Protein AF-A0A9W6WKH7-F1 (afdb_monomer)

Secondary structure (DSSP, 8-state):
-----------SSHHHHHHHHHHHHHHHTT--SHHHHHHIIIIIS--EE-TTEEEEEETTTEEEEEE---TT----S-EEEEEE-GGGSB-HHHHHHHHHHHHHHHHHHTT--TTTS-HHHHHHHHHS-HHHHHHHHHHHHHHHS---HHHHHHHHHHHHHHHHHHHHHHT--------TT------TTGG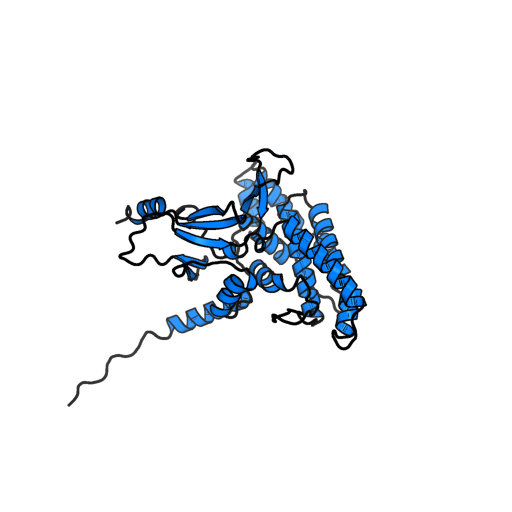GHHHHHHHHHS----GGGS-HHHHHHHHHHSTT-HHHHHHHHHHHHHHTT-HHHHHHHHHHSEETTEE-----HHHHHHHHHHHHHHEEEEEEE---SSSS----EEEEEEE-GGGGGB---TTS--EEEEE-TTT--EEEEE-HHHHHHHHHTT-

Structure (mmCIF, N/CA/C/O backbone):
data_AF-A0A9W6WKH7-F1
#
_entry.id   AF-A0A9W6WKH7-F1
#
loop_
_atom_site.group_PDB
_atom_site.id
_atom_site.type_symbol
_atom_site.label_atom_id
_atom_site.label_alt_id
_atom_site.label_comp_id
_atom_site.label_asym_id
_atom_site.label_entity_id
_atom_site.label_seq_id
_atom_site.pdbx_PDB_ins_code
_atom_site.Cartn_x
_atom_site.Cartn_y
_atom_site.Cartn_z
_atom_site.occupancy
_atom_site.B_iso_or_equiv
_atom_site.auth_seq_id
_atom_site.auth_comp_id
_atom_site.auth_asym_id
_atom_site.auth_atom_id
_atom_site.pdbx_PDB_model_num
ATOM 1 N N . MET A 1 1 ? 30.892 -60.122 -13.736 1.00 35.03 1 MET A N 1
ATOM 2 C CA . MET A 1 1 ? 31.796 -59.357 -12.853 1.00 35.03 1 MET A CA 1
ATOM 3 C C . MET A 1 1 ? 32.090 -58.046 -13.574 1.00 35.03 1 MET A C 1
ATOM 5 O O . MET A 1 1 ? 33.007 -58.010 -14.375 1.00 35.03 1 MET A O 1
ATOM 9 N N . SER A 1 2 ? 31.132 -57.123 -13.689 1.00 31.38 2 SER A N 1
ATOM 10 C CA . SER A 1 2 ? 30.714 -56.106 -12.701 1.00 31.38 2 SER A CA 1
ATOM 11 C C . SER A 1 2 ? 31.889 -55.290 -12.152 1.00 31.38 2 SER A C 1
ATOM 13 O O . SER A 1 2 ? 32.589 -55.738 -11.249 1.00 31.38 2 SER A O 1
ATOM 15 N N . ALA A 1 3 ? 32.059 -54.090 -12.697 1.00 31.03 3 ALA A N 1
ATOM 16 C CA . ALA A 1 3 ? 32.651 -52.962 -11.995 1.00 31.03 3 ALA A CA 1
ATOM 17 C C . ALA A 1 3 ? 31.562 -51.886 -11.978 1.00 31.03 3 ALA A C 1
ATOM 19 O O . ALA A 1 3 ? 31.347 -51.184 -12.962 1.00 31.03 3 ALA A O 1
ATOM 20 N N . ASP A 1 4 ? 30.803 -51.912 -10.892 1.00 33.53 4 ASP A N 1
ATOM 21 C CA . ASP A 1 4 ? 29.781 -50.950 -10.511 1.00 33.53 4 ASP A CA 1
ATOM 22 C C . ASP A 1 4 ? 30.321 -50.176 -9.297 1.00 33.53 4 ASP A C 1
ATOM 24 O O . ASP A 1 4 ? 31.214 -50.668 -8.602 1.00 33.53 4 ASP A O 1
ATOM 28 N N . GLU A 1 5 ? 29.732 -49.010 -9.052 1.00 34.12 5 GLU A N 1
ATOM 29 C CA . GLU A 1 5 ? 29.857 -48.168 -7.852 1.00 34.12 5 GLU A CA 1
ATOM 30 C C . GLU A 1 5 ? 31.054 -47.200 -7.756 1.00 34.12 5 GLU A C 1
ATOM 32 O O . GLU A 1 5 ? 32.150 -47.509 -7.293 1.00 34.12 5 GLU A O 1
ATOM 37 N N . GLY A 1 6 ? 30.775 -45.941 -8.115 1.00 27.19 6 GLY A N 1
ATOM 38 C CA . GLY A 1 6 ? 31.632 -44.793 -7.807 1.00 27.19 6 GLY A CA 1
ATOM 39 C C . GLY A 1 6 ? 31.066 -43.414 -8.167 1.00 27.19 6 GLY A C 1
ATOM 40 O O . GLY A 1 6 ? 31.822 -42.450 -8.192 1.00 27.19 6 GLY A O 1
ATOM 41 N N . LEU A 1 7 ? 29.764 -43.282 -8.455 1.00 28.48 7 LEU A N 1
ATOM 42 C CA . LEU A 1 7 ? 29.090 -41.986 -8.626 1.00 28.48 7 LEU A CA 1
ATOM 43 C C . LEU A 1 7 ? 28.357 -41.626 -7.330 1.00 28.48 7 LEU A C 1
ATOM 45 O O . LEU A 1 7 ? 27.151 -41.831 -7.182 1.00 28.48 7 LEU A O 1
ATOM 49 N N . VAL A 1 8 ? 29.105 -41.103 -6.358 1.00 31.48 8 VAL A N 1
ATOM 50 C CA . VAL A 1 8 ? 28.515 -40.488 -5.165 1.00 31.48 8 VAL A CA 1
ATOM 51 C C . VAL A 1 8 ? 28.025 -39.091 -5.539 1.00 31.48 8 VAL A C 1
ATOM 53 O O . VAL A 1 8 ? 28.806 -38.179 -5.790 1.00 31.48 8 VAL A O 1
ATOM 56 N N . LYS A 1 9 ? 26.696 -38.967 -5.573 1.00 34.12 9 LYS A N 1
ATOM 57 C CA . LYS A 1 9 ? 25.904 -37.732 -5.596 1.00 34.12 9 LYS A CA 1
ATOM 58 C C . LYS A 1 9 ? 26.485 -36.658 -4.666 1.00 34.12 9 LYS A C 1
ATOM 60 O O . LYS A 1 9 ? 26.402 -36.793 -3.447 1.00 34.12 9 LYS A O 1
ATOM 65 N N . ILE A 1 10 ? 26.951 -35.549 -5.236 1.00 30.25 10 ILE A N 1
ATOM 66 C CA . ILE A 1 10 ? 27.161 -34.278 -4.528 1.00 30.25 10 ILE A CA 1
ATOM 67 C C . ILE A 1 10 ? 26.395 -33.196 -5.300 1.00 30.25 10 ILE A C 1
ATOM 69 O O . ILE A 1 10 ? 26.991 -32.352 -5.946 1.00 30.25 10 ILE A O 1
ATOM 73 N N . GLU A 1 11 ? 25.060 -33.249 -5.295 1.00 36.47 11 GLU A N 1
ATOM 74 C CA . GLU A 1 11 ? 24.228 -32.219 -5.954 1.00 36.47 11 GLU A CA 1
ATOM 75 C C . GLU A 1 11 ? 22.907 -31.902 -5.221 1.00 36.47 11 GLU A C 1
ATOM 77 O O . GLU A 1 11 ? 22.023 -31.249 -5.762 1.00 36.47 11 GLU A O 1
ATOM 82 N N . THR A 1 12 ? 22.735 -32.320 -3.961 1.00 35.78 12 THR A N 1
ATOM 83 C CA . THR A 1 12 ? 21.423 -32.223 -3.278 1.00 35.78 12 THR A CA 1
ATOM 84 C C . THR A 1 12 ? 21.385 -31.361 -2.012 1.00 35.78 12 THR A C 1
ATOM 86 O O . THR A 1 12 ? 20.307 -31.172 -1.454 1.00 35.78 12 THR A O 1
ATOM 89 N N . SER A 1 13 ? 22.510 -30.820 -1.530 1.00 33.81 13 SER A N 1
ATOM 90 C CA . SER A 1 13 ? 22.542 -30.015 -0.291 1.00 33.81 13 SER A CA 1
ATOM 91 C C . SER A 1 13 ? 22.484 -28.497 -0.519 1.00 33.81 13 SER A C 1
ATOM 93 O O . SER A 1 13 ? 21.935 -27.792 0.325 1.00 33.81 13 SER A O 1
ATOM 95 N N . GLY A 1 14 ? 22.996 -27.998 -1.652 1.00 35.81 14 GLY A N 1
ATOM 96 C CA . GLY A 1 14 ? 22.980 -26.569 -2.007 1.00 35.81 14 GLY A CA 1
ATOM 97 C C . GLY A 1 14 ? 21.593 -26.064 -2.414 1.00 35.81 14 GLY A C 1
ATOM 98 O O . GLY A 1 14 ? 21.103 -25.093 -1.843 1.00 35.81 14 GLY A O 1
ATOM 99 N N . ASN A 1 15 ? 20.910 -26.788 -3.310 1.00 48.84 15 ASN A N 1
ATOM 100 C CA . ASN A 1 15 ? 19.552 -26.438 -3.748 1.00 48.84 15 ASN A CA 1
ATOM 101 C C . ASN A 1 15 ? 18.544 -26.455 -2.598 1.00 48.84 15 ASN A C 1
ATOM 103 O O . ASN A 1 15 ? 17.696 -25.579 -2.515 1.00 48.84 15 ASN A O 1
ATOM 107 N N . ARG A 1 16 ? 18.672 -27.394 -1.654 1.00 46.22 16 ARG A N 1
ATOM 108 C CA . ARG A 1 16 ? 17.713 -27.519 -0.551 1.00 46.22 16 ARG A CA 1
ATOM 109 C C . ARG A 1 16 ? 17.782 -26.344 0.428 1.00 46.22 16 ARG A C 1
ATOM 111 O O . ARG A 1 16 ? 16.743 -25.881 0.877 1.00 46.22 16 ARG A O 1
ATOM 118 N N . LYS A 1 17 ? 18.986 -25.832 0.713 1.00 51.44 17 LYS A N 1
ATOM 119 C CA . LYS A 1 17 ? 19.175 -24.635 1.551 1.00 51.44 17 LYS A CA 1
ATOM 120 C C . LYS A 1 17 ? 18.709 -23.361 0.851 1.00 51.44 17 LYS A C 1
ATOM 122 O O . LYS A 1 17 ? 18.114 -22.509 1.500 1.00 51.44 17 LYS A O 1
ATOM 127 N N . LEU A 1 18 ? 18.950 -23.245 -0.456 1.00 49.50 18 LEU A N 1
ATOM 128 C CA . LEU A 1 18 ? 18.472 -22.116 -1.251 1.00 49.50 18 LEU A CA 1
ATOM 129 C C . LEU A 1 18 ? 16.939 -22.117 -1.352 1.00 49.50 18 LEU A C 1
ATOM 131 O O . LEU A 1 18 ? 16.322 -21.078 -1.158 1.00 49.50 18 LEU A O 1
ATOM 135 N N . GLU A 1 19 ? 16.317 -23.276 -1.573 1.00 55.47 19 GLU A N 1
ATOM 136 C CA . GLU A 1 19 ? 14.857 -23.432 -1.588 1.00 55.47 19 GLU A CA 1
ATOM 137 C C . GLU A 1 19 ? 14.217 -23.139 -0.223 1.00 55.47 19 GLU A C 1
ATOM 139 O O . GLU A 1 19 ? 13.148 -22.536 -0.160 1.00 55.47 19 GLU A O 1
ATOM 144 N N . GLU A 1 20 ? 14.845 -23.559 0.877 1.00 53.75 20 GLU A N 1
ATOM 145 C CA . GLU A 1 20 ? 14.367 -23.305 2.242 1.00 53.75 20 GLU A CA 1
ATOM 146 C C . GLU A 1 20 ? 14.504 -21.819 2.617 1.00 53.75 20 GLU A C 1
ATOM 148 O O . GLU A 1 20 ? 13.564 -21.216 3.131 1.00 53.75 20 GLU A O 1
ATOM 153 N N . TYR A 1 21 ? 15.615 -21.185 2.233 1.00 51.91 21 TYR A N 1
ATOM 154 C CA . TYR A 1 21 ? 15.831 -19.744 2.384 1.00 51.91 21 TYR A CA 1
ATOM 155 C C . TYR A 1 21 ? 14.872 -18.901 1.523 1.00 51.91 21 TYR A C 1
ATOM 157 O O . TYR A 1 21 ? 14.307 -17.911 1.991 1.00 51.91 21 TYR A O 1
ATOM 165 N N . GLN A 1 22 ? 14.637 -19.313 0.273 1.00 53.91 22 GLN A N 1
ATOM 166 C CA . GLN A 1 22 ? 13.651 -18.690 -0.612 1.00 53.91 22 GLN A CA 1
ATOM 167 C C . GLN A 1 22 ? 12.247 -18.789 -0.014 1.00 53.91 22 GLN A C 1
ATOM 169 O O . GLN A 1 22 ? 11.551 -17.777 0.051 1.00 53.91 22 GLN A O 1
ATOM 174 N N . ARG A 1 23 ? 11.845 -19.967 0.487 1.00 58.75 23 ARG A N 1
ATOM 175 C CA . ARG A 1 23 ? 10.557 -20.143 1.182 1.00 58.75 23 ARG A CA 1
ATOM 176 C C . ARG A 1 23 ? 10.411 -19.194 2.365 1.00 58.75 23 ARG A C 1
ATOM 178 O O . ARG A 1 23 ? 9.346 -18.603 2.513 1.00 58.75 23 ARG A O 1
ATOM 185 N N . ASP A 1 24 ? 11.455 -19.011 3.167 1.00 58.97 24 ASP A N 1
ATOM 186 C CA . ASP A 1 24 ? 11.410 -18.111 4.320 1.00 58.97 24 ASP A CA 1
ATOM 187 C C . ASP A 1 24 ? 11.242 -16.636 3.923 1.00 58.97 24 ASP A C 1
ATOM 189 O O . ASP A 1 24 ? 10.500 -15.914 4.590 1.00 58.97 24 ASP A O 1
ATOM 193 N N . L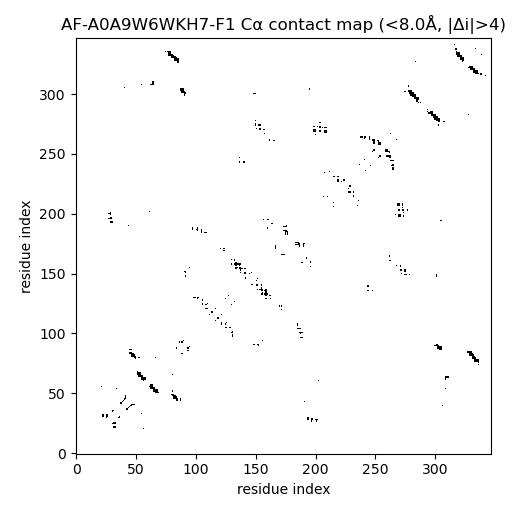YS A 1 25 ? 11.849 -16.174 2.820 1.00 60.34 25 LYS A N 1
ATOM 194 C CA . LYS A 1 25 ? 11.626 -14.805 2.312 1.00 60.34 25 LYS A CA 1
ATOM 195 C C . LYS A 1 25 ? 10.281 -14.627 1.605 1.00 60.34 25 LYS A C 1
ATOM 197 O O . LYS A 1 25 ? 9.624 -13.616 1.837 1.00 60.34 25 LYS A O 1
ATOM 202 N N . PHE A 1 26 ? 9.832 -15.601 0.812 1.00 61.66 26 PHE A N 1
ATOM 203 C CA . PHE A 1 26 ? 8.479 -15.598 0.239 1.00 61.66 26 PHE A CA 1
ATOM 204 C C . PHE A 1 26 ? 7.425 -15.513 1.354 1.00 61.66 26 PHE A C 1
ATOM 206 O O . PHE A 1 26 ? 6.540 -14.656 1.314 1.00 61.66 26 PHE A O 1
ATOM 213 N N . LYS A 1 27 ? 7.602 -16.302 2.421 1.00 61.72 27 LYS A N 1
ATOM 214 C CA . LYS A 1 27 ? 6.737 -16.289 3.604 1.00 61.72 27 LYS A CA 1
ATOM 215 C C . LYS A 1 27 ? 6.705 -14.928 4.308 1.00 61.72 27 LYS A C 1
ATOM 217 O O . LYS A 1 27 ? 5.643 -14.538 4.783 1.00 61.72 27 LYS A O 1
ATOM 222 N N . ARG A 1 28 ? 7.822 -14.187 4.349 1.00 62.69 28 ARG A N 1
ATOM 223 C CA . ARG A 1 28 ? 7.860 -12.811 4.893 1.00 62.69 28 ARG A CA 1
ATOM 224 C C . ARG A 1 28 ? 7.014 -11.835 4.080 1.00 62.69 28 ARG A C 1
ATOM 226 O O . ARG A 1 28 ? 6.390 -10.962 4.660 1.00 62.69 28 ARG A O 1
ATOM 233 N N . LEU A 1 29 ? 6.929 -12.016 2.764 1.00 65.50 29 LEU A N 1
ATOM 234 C CA . LEU A 1 29 ? 6.068 -11.210 1.893 1.00 65.50 29 LEU A CA 1
ATOM 235 C C . LEU A 1 29 ? 4.600 -11.667 1.918 1.00 65.50 29 LEU A C 1
ATOM 237 O O . LEU A 1 29 ? 3.807 -11.188 1.119 1.00 65.50 29 LEU A O 1
ATOM 241 N N . GLY A 1 30 ? 4.221 -12.624 2.773 1.00 64.94 30 GLY A N 1
ATOM 242 C CA . GLY A 1 30 ? 2.879 -13.221 2.780 1.00 64.94 30 GLY A CA 1
ATOM 243 C C . GLY A 1 30 ? 2.604 -14.160 1.597 1.00 64.94 30 GLY A C 1
ATOM 244 O O . GLY A 1 30 ? 1.516 -14.713 1.485 1.00 64.94 30 GLY A O 1
ATOM 245 N N . ILE A 1 31 ? 3.592 -14.397 0.731 1.00 72.25 31 ILE A N 1
ATOM 246 C CA . ILE A 1 31 ? 3.470 -15.253 -0.449 1.00 72.25 31 ILE A CA 1
ATOM 247 C C . ILE A 1 31 ? 3.939 -16.655 -0.066 1.00 72.25 31 ILE A C 1
ATOM 249 O O . ILE A 1 31 ? 5.105 -16.873 0.235 1.00 72.25 31 ILE A O 1
ATOM 253 N N . SER A 1 32 ? 3.053 -17.648 -0.075 1.00 67.62 32 SER A N 1
ATOM 254 C CA . SER A 1 32 ? 3.450 -18.993 0.372 1.00 67.62 32 SER A CA 1
ATOM 255 C C . SER A 1 32 ? 4.338 -19.741 -0.636 1.00 67.62 32 SER A C 1
ATOM 257 O O . SER A 1 32 ? 5.162 -20.571 -0.248 1.00 67.62 32 SER A O 1
ATOM 259 N N . ASN A 1 33 ? 4.166 -19.458 -1.931 1.00 69.69 33 ASN A N 1
ATOM 260 C CA . ASN A 1 33 ? 4.877 -20.072 -3.051 1.00 69.69 33 ASN A CA 1
ATOM 261 C C . ASN A 1 33 ? 4.612 -19.295 -4.356 1.00 69.69 33 ASN A C 1
ATOM 263 O O . ASN A 1 33 ? 3.801 -18.367 -4.399 1.00 69.69 33 ASN A O 1
ATOM 267 N N . ILE A 1 34 ? 5.272 -19.724 -5.433 1.00 72.31 34 ILE A N 1
ATOM 268 C CA . ILE A 1 34 ? 5.125 -19.149 -6.774 1.00 72.31 34 ILE A CA 1
ATOM 269 C C . ILE A 1 34 ? 3.685 -19.209 -7.307 1.00 72.31 34 ILE A C 1
ATOM 271 O O . ILE A 1 34 ? 3.236 -18.270 -7.958 1.00 72.31 34 ILE A O 1
ATOM 275 N N . ASP A 1 35 ? 2.934 -20.267 -6.9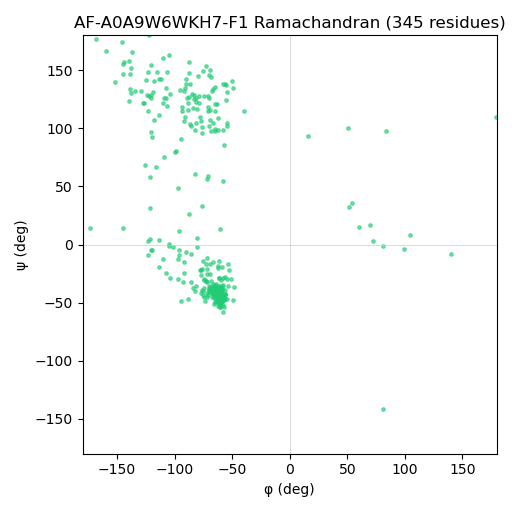94 1.00 77.81 35 ASP A N 1
ATOM 276 C CA . ASP A 1 35 ? 1.545 -20.417 -7.441 1.00 77.81 35 ASP A CA 1
ATOM 277 C C . ASP A 1 35 ? 0.629 -19.389 -6.773 1.00 77.81 35 ASP A C 1
ATOM 279 O O . ASP A 1 35 ? -0.240 -18.814 -7.423 1.00 77.81 35 ASP A O 1
ATOM 283 N N . SER A 1 36 ? 0.866 -19.096 -5.493 1.00 75.88 36 SER A N 1
ATOM 284 C CA . SER A 1 36 ? 0.144 -18.062 -4.743 1.00 75.88 36 SER A CA 1
ATOM 285 C C . SER A 1 36 ? 0.450 -16.671 -5.286 1.00 75.88 36 SER A C 1
ATOM 287 O O . SER A 1 36 ? -0.451 -15.846 -5.393 1.00 75.88 36 SER A O 1
ATOM 289 N N . PHE A 1 37 ? 1.701 -16.423 -5.681 1.00 77.75 37 PHE A N 1
ATOM 290 C CA . PHE A 1 37 ? 2.067 -15.177 -6.344 1.00 77.75 37 PHE A CA 1
ATOM 291 C C . PHE A 1 37 ? 1.390 -15.045 -7.707 1.00 77.75 37 PHE A C 1
ATOM 293 O O . PHE A 1 37 ? 0.754 -14.035 -7.982 1.00 77.75 37 PHE A O 1
ATOM 300 N N . ASN A 1 38 ? 1.470 -16.082 -8.545 1.00 79.12 38 ASN A N 1
ATOM 301 C CA . ASN A 1 38 ? 0.810 -16.096 -9.849 1.00 79.12 38 ASN A CA 1
ATOM 302 C C . ASN A 1 38 ? -0.701 -15.906 -9.717 1.00 79.12 38 ASN A C 1
ATOM 304 O O . ASN A 1 38 ? -1.299 -15.213 -10.536 1.00 79.12 38 ASN A O 1
ATOM 308 N N . LYS A 1 39 ? -1.310 -16.496 -8.683 1.00 83.88 39 LYS A N 1
ATOM 309 C CA . LYS A 1 39 ? -2.713 -16.276 -8.349 1.00 83.88 39 LYS A CA 1
ATOM 310 C C . LYS A 1 39 ? -2.974 -14.804 -8.038 1.00 83.88 39 LYS A C 1
ATOM 312 O O . LYS A 1 39 ? -3.834 -14.214 -8.679 1.00 83.88 39 LYS A O 1
ATOM 317 N N . TRP A 1 40 ? -2.216 -14.212 -7.121 1.00 84.19 40 TRP A N 1
ATOM 318 C CA . TRP A 1 40 ? -2.377 -12.806 -6.758 1.00 84.19 40 TRP A CA 1
ATOM 319 C C . TRP A 1 40 ? -2.221 -11.875 -7.972 1.00 84.19 40 TRP A C 1
ATOM 321 O O . TRP A 1 40 ? -3.092 -11.058 -8.251 1.00 84.19 40 TRP A O 1
ATOM 331 N N . VAL A 1 41 ? -1.173 -12.065 -8.774 1.00 82.88 41 VAL A N 1
ATOM 332 C CA . VAL A 1 41 ? -0.912 -11.242 -9.964 1.00 82.88 41 VAL A CA 1
ATOM 333 C C . VAL A 1 41 ? -1.987 -11.418 -11.038 1.00 82.88 41 VAL A C 1
ATOM 335 O O . VAL A 1 41 ? -2.540 -10.435 -11.525 1.00 82.88 41 VAL A O 1
ATOM 338 N N . LYS A 1 42 ? -2.301 -12.659 -11.427 1.00 84.75 42 LYS A N 1
ATOM 339 C CA . LYS A 1 42 ? -3.184 -12.917 -12.576 1.00 84.75 42 LYS A CA 1
ATOM 340 C C . LYS A 1 42 ? -4.667 -12.869 -12.221 1.00 84.75 42 LYS A C 1
ATOM 342 O O . LYS A 1 42 ? -5.464 -12.442 -13.046 1.00 84.75 42 LYS A O 1
ATOM 347 N N . GLN A 1 43 ? -5.050 -13.352 -11.04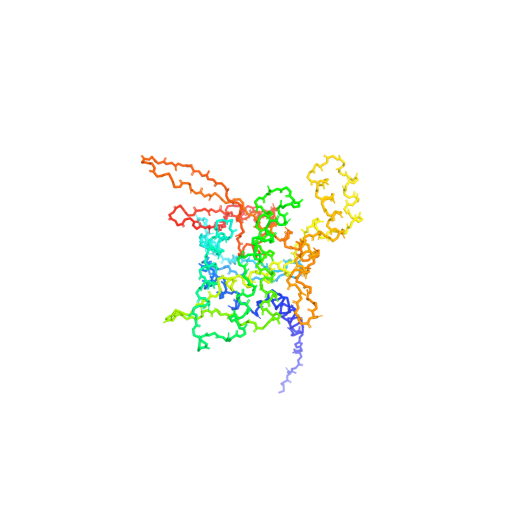0 1.00 84.25 43 GLN A N 1
ATOM 348 C CA . GLN A 1 43 ? -6.456 -13.451 -10.635 1.00 84.25 43 GLN A CA 1
ATOM 349 C C . GLN A 1 43 ? -6.893 -12.235 -9.828 1.00 84.25 43 GLN A C 1
ATOM 351 O O . GLN A 1 43 ? -7.926 -11.656 -10.147 1.00 84.25 43 GLN A O 1
ATOM 356 N N . ASP A 1 44 ? -6.115 -11.832 -8.820 1.00 83.19 44 ASP A N 1
ATOM 357 C CA . ASP A 1 44 ? -6.554 -10.772 -7.905 1.00 83.19 44 ASP A CA 1
ATOM 358 C C . ASP A 1 44 ? -6.304 -9.375 -8.501 1.00 83.19 44 ASP A C 1
ATOM 360 O O . ASP A 1 44 ? -7.157 -8.499 -8.381 1.00 83.19 44 ASP A O 1
ATOM 364 N N . LEU A 1 45 ? -5.166 -9.170 -9.181 1.00 84.25 45 LEU A N 1
ATOM 365 C CA . LEU A 1 45 ? -4.849 -7.909 -9.873 1.00 84.25 45 LEU A CA 1
ATOM 366 C C . LEU A 1 45 ? -5.284 -7.887 -11.349 1.00 84.25 45 LEU A C 1
ATOM 368 O O . LEU A 1 45 ? -5.311 -6.821 -11.957 1.00 84.25 45 LEU A O 1
ATOM 372 N N . GLY A 1 46 ? -5.606 -9.041 -11.943 1.00 87.94 46 GLY A N 1
ATOM 373 C CA . GLY A 1 46 ? -5.989 -9.139 -13.358 1.00 87.94 46 GLY A CA 1
ATOM 374 C C . GLY A 1 46 ? -4.845 -8.885 -14.349 1.00 87.94 46 GLY A C 1
ATOM 375 O O . GLY A 1 46 ? -5.097 -8.608 -15.520 1.00 87.94 46 GLY A O 1
ATOM 376 N N . ILE A 1 47 ? -3.588 -8.948 -13.899 1.00 89.69 47 ILE A N 1
ATOM 377 C CA . ILE A 1 47 ? -2.423 -8.628 -14.728 1.00 89.69 47 ILE A CA 1
ATOM 378 C C . ILE A 1 47 ? -2.164 -9.761 -15.717 1.00 89.69 47 ILE A C 1
ATOM 380 O O . ILE A 1 47 ? -2.009 -10.928 -15.340 1.00 89.69 47 ILE A O 1
ATOM 384 N N . THR A 1 48 ? -2.056 -9.401 -16.993 1.00 90.88 48 THR A N 1
ATOM 385 C CA . THR A 1 48 ? -1.633 -10.332 -18.039 1.00 90.88 48 THR A CA 1
ATOM 386 C C . THR A 1 48 ? -0.112 -10.364 -18.084 1.00 90.88 48 THR A C 1
ATOM 388 O O . THR A 1 48 ? 0.544 -9.326 -18.125 1.00 90.88 48 THR A O 1
ATOM 391 N N . VAL A 1 49 ? 0.453 -11.569 -18.049 1.00 87.06 49 VAL A N 1
ATOM 392 C CA . VAL A 1 49 ? 1.900 -11.804 -18.018 1.00 87.06 49 VAL A CA 1
ATOM 393 C C . VAL A 1 49 ? 2.263 -12.657 -19.220 1.00 87.06 49 VAL A C 1
ATOM 395 O O . VAL A 1 49 ? 1.664 -13.718 -19.407 1.00 87.06 49 VAL A O 1
ATOM 398 N N . ASN A 1 50 ? 3.245 -12.215 -20.002 1.00 87.44 50 ASN A N 1
ATOM 399 C CA . ASN A 1 50 ? 3.778 -12.979 -21.123 1.00 87.44 50 ASN A CA 1
ATOM 400 C C . ASN A 1 50 ? 4.277 -14.357 -20.656 1.00 87.44 50 ASN A C 1
ATOM 402 O O . ASN A 1 50 ? 4.961 -14.457 -19.637 1.00 87.44 50 ASN A O 1
ATOM 406 N N . ASP A 1 51 ? 3.993 -15.413 -21.420 1.00 84.56 51 ASP A N 1
ATOM 407 C CA . ASP A 1 51 ? 4.315 -16.802 -21.051 1.00 84.56 51 ASP A CA 1
ATOM 408 C C . ASP A 1 51 ? 5.812 -17.060 -20.809 1.00 84.56 51 ASP A C 1
ATOM 410 O O . ASP A 1 51 ? 6.188 -18.042 -20.164 1.00 84.56 51 ASP A O 1
ATOM 414 N N . ARG A 1 52 ? 6.683 -16.183 -21.321 1.00 82.06 52 ARG A N 1
ATOM 415 C CA . ARG A 1 52 ? 8.140 -16.270 -21.150 1.00 82.06 52 ARG A CA 1
ATOM 416 C C . ARG A 1 52 ? 8.684 -15.418 -20.009 1.00 82.06 52 ARG A C 1
ATOM 418 O O . ARG A 1 52 ? 9.876 -15.507 -19.714 1.00 82.06 52 ARG A O 1
ATOM 425 N N . VAL A 1 53 ? 7.850 -14.615 -19.354 1.00 82.56 53 VAL A N 1
ATOM 426 C CA . VAL A 1 53 ? 8.234 -13.924 -18.122 1.00 82.56 53 VAL A CA 1
ATOM 427 C C . VAL A 1 53 ? 8.145 -14.915 -16.968 1.00 82.56 53 VAL A C 1
ATOM 429 O O . VAL A 1 53 ? 7.097 -15.494 -16.683 1.00 82.56 53 VAL A O 1
ATOM 432 N N . ARG A 1 54 ? 9.268 -15.109 -16.282 1.00 77.56 54 ARG A N 1
ATOM 433 C CA . ARG A 1 54 ? 9.376 -15.952 -15.093 1.00 77.56 54 ARG A CA 1
ATOM 434 C C . ARG A 1 54 ? 9.780 -15.108 -13.904 1.00 77.56 54 ARG A C 1
ATOM 436 O O . ARG A 1 54 ? 10.673 -14.276 -14.001 1.00 77.56 54 ARG A O 1
ATOM 443 N N . ILE A 1 55 ? 9.194 -15.391 -12.754 1.00 72.69 55 ILE A N 1
ATOM 444 C CA . ILE A 1 55 ? 9.648 -14.804 -11.499 1.00 72.69 55 ILE A CA 1
ATOM 445 C C . ILE A 1 55 ? 10.846 -15.616 -11.014 1.00 72.69 55 ILE A C 1
ATOM 447 O O . ILE A 1 55 ? 10.777 -16.843 -10.902 1.00 72.69 55 ILE A O 1
ATOM 451 N N . LYS A 1 56 ? 11.955 -14.938 -10.745 1.00 72.50 56 LYS A N 1
ATOM 452 C CA . LYS A 1 56 ? 13.161 -15.514 -10.158 1.00 72.50 56 LYS A CA 1
ATOM 453 C C . LYS A 1 56 ? 13.476 -14.810 -8.851 1.00 72.50 56 LYS A C 1
ATOM 455 O O . LYS A 1 56 ? 13.123 -13.657 -8.646 1.00 72.50 56 LYS A O 1
ATOM 460 N N . TYR A 1 57 ? 14.169 -15.519 -7.976 1.00 67.81 57 TYR A N 1
ATOM 461 C CA . TYR A 1 57 ? 14.756 -14.942 -6.779 1.00 67.81 57 TYR A CA 1
ATOM 462 C C . TYR A 1 57 ? 16.274 -14.861 -6.955 1.00 67.81 57 TYR A C 1
ATOM 464 O O . TYR A 1 57 ? 16.892 -15.839 -7.385 1.00 67.81 57 TYR A O 1
ATOM 472 N N . SER A 1 58 ? 16.874 -13.730 -6.593 1.00 65.31 58 SER A N 1
ATOM 473 C CA . SER A 1 58 ? 18.318 -13.567 -6.447 1.00 65.31 58 SER A CA 1
ATOM 474 C C . SER A 1 58 ? 18.674 -13.318 -4.980 1.00 65.31 58 SER A C 1
ATOM 476 O O . SER A 1 58 ? 17.960 -12.640 -4.242 1.00 65.31 58 SER A O 1
ATOM 478 N N . GLU A 1 59 ? 19.796 -13.886 -4.534 1.00 57.91 59 GLU A N 1
ATOM 479 C CA . GLU A 1 59 ? 20.230 -13.800 -3.135 1.00 57.91 59 GLU A CA 1
ATOM 480 C C . GLU A 1 59 ? 20.458 -12.350 -2.677 1.00 57.91 59 GLU A C 1
ATOM 482 O O . GLU A 1 59 ? 20.067 -12.008 -1.562 1.00 57.91 59 GLU A O 1
ATOM 487 N N . GLY A 1 60 ? 20.990 -11.503 -3.567 1.00 57.22 60 GLY A N 1
ATOM 488 C CA . GLY A 1 60 ? 21.302 -10.098 -3.293 1.00 57.22 60 GLY A CA 1
ATOM 489 C C . GLY A 1 60 ? 20.199 -9.085 -3.615 1.00 57.22 60 GLY A C 1
ATOM 490 O O . GLY A 1 60 ? 20.185 -8.032 -2.997 1.00 57.22 60 GLY A O 1
ATOM 491 N N . SER A 1 61 ? 19.269 -9.377 -4.533 1.00 58.44 61 SER A N 1
ATOM 492 C CA . SER A 1 61 ? 18.305 -8.371 -5.036 1.00 58.44 61 SER A CA 1
ATOM 493 C C . SER A 1 61 ? 16.840 -8.773 -4.855 1.00 58.44 61 SER A C 1
ATOM 495 O O . SER A 1 61 ? 15.945 -8.043 -5.262 1.00 58.44 61 SER A O 1
ATOM 497 N N . GLY A 1 62 ? 16.567 -9.919 -4.225 1.00 66.69 62 GLY A N 1
ATOM 498 C CA . GLY A 1 62 ? 15.204 -10.333 -3.904 1.00 66.69 62 GLY A CA 1
ATOM 499 C C . GLY A 1 62 ? 14.471 -10.963 -5.087 1.00 66.69 62 GLY A C 1
ATOM 500 O O . GLY A 1 62 ? 15.034 -11.772 -5.819 1.00 66.69 62 GLY A O 1
ATOM 501 N N . ILE A 1 63 ? 13.178 -10.672 -5.220 1.00 70.38 63 ILE A N 1
ATOM 502 C CA . ILE A 1 63 ? 12.315 -11.254 -6.254 1.00 70.38 63 ILE A CA 1
ATOM 503 C C . ILE A 1 63 ? 12.322 -10.340 -7.481 1.00 70.38 63 ILE A C 1
ATOM 505 O O . ILE A 1 63 ? 12.103 -9.143 -7.354 1.00 70.38 63 ILE A O 1
ATOM 509 N N . GLY A 1 64 ? 12.524 -10.920 -8.662 1.00 73.75 64 GLY A N 1
ATOM 510 C CA . GLY A 1 64 ? 12.550 -10.213 -9.937 1.00 73.75 64 GLY A CA 1
ATOM 511 C C . GLY A 1 64 ? 11.806 -10.960 -11.045 1.00 73.75 64 GLY A C 1
ATOM 512 O O . GLY A 1 64 ? 11.740 -12.189 -11.052 1.00 73.75 64 GLY A O 1
ATOM 513 N N . LEU A 1 65 ? 11.277 -10.228 -12.016 1.00 78.06 65 LEU A N 1
ATOM 514 C CA . LEU A 1 65 ? 10.699 -10.722 -13.256 1.00 78.06 65 LEU A CA 1
ATOM 515 C C . LEU A 1 65 ? 11.804 -10.814 -14.307 1.00 78.06 65 LEU A C 1
ATOM 517 O O . LEU A 1 65 ? 12.532 -9.857 -14.562 1.00 78.06 65 LEU A O 1
ATOM 521 N N . VAL A 1 66 ? 11.945 -11.992 -14.905 1.00 78.31 66 VAL A N 1
ATOM 522 C CA . VAL A 1 66 ? 12.993 -12.315 -15.871 1.00 78.31 66 VAL A CA 1
ATOM 523 C C . VAL A 1 66 ? 12.348 -12.872 -17.126 1.00 78.31 66 VAL A C 1
ATOM 525 O O . VAL A 1 66 ? 11.657 -13.887 -17.077 1.00 78.31 66 VAL A O 1
ATOM 528 N N . TYR A 1 67 ? 12.601 -12.223 -18.255 1.00 80.12 67 TYR A N 1
ATOM 529 C CA . TYR A 1 67 ? 12.167 -12.699 -19.560 1.00 80.12 67 TYR A CA 1
ATOM 530 C C . TYR A 1 67 ? 13.150 -13.742 -20.112 1.00 80.12 67 TYR A C 1
ATOM 532 O O . TYR A 1 67 ? 14.362 -13.519 -20.126 1.00 80.12 67 TYR A O 1
ATOM 540 N N . ASP A 1 68 ? 12.634 -14.900 -20.524 1.00 78.88 68 ASP A N 1
ATOM 541 C CA . ASP A 1 68 ? 13.420 -16.005 -21.079 1.00 78.88 68 ASP A CA 1
ATOM 542 C C . ASP A 1 68 ? 13.642 -15.824 -22.591 1.00 78.88 68 ASP A C 1
ATOM 544 O O . ASP A 1 68 ? 12.751 -16.085 -23.409 1.00 78.88 68 ASP A O 1
ATOM 548 N N . VAL A 1 69 ? 14.845 -15.371 -22.952 1.00 72.06 69 VAL A N 1
ATOM 549 C CA . VAL A 1 69 ? 15.310 -15.256 -24.339 1.00 72.06 69 VAL A CA 1
ATOM 550 C C . VAL A 1 69 ? 16.092 -16.525 -24.681 1.00 72.06 69 VAL A C 1
ATOM 552 O O . VAL A 1 69 ? 17.287 -16.620 -24.420 1.00 72.06 69 VAL A O 1
ATOM 555 N N . SER A 1 70 ? 15.405 -17.537 -25.209 1.00 68.56 70 SER A N 1
ATOM 556 C CA . SER A 1 70 ? 16.043 -18.762 -25.713 1.00 68.56 70 SER A CA 1
ATOM 557 C C . SER A 1 70 ? 16.468 -18.607 -27.177 1.00 68.56 70 SER A C 1
ATOM 559 O O . SER A 1 70 ? 15.799 -17.917 -27.953 1.00 68.56 70 SER A O 1
ATOM 561 N N . ASP A 1 71 ? 17.572 -19.266 -27.550 1.00 54.09 71 ASP A N 1
ATOM 562 C CA . ASP A 1 71 ? 18.142 -19.232 -28.902 1.00 54.09 71 ASP A CA 1
ATOM 563 C C . ASP A 1 71 ? 17.110 -19.639 -29.971 1.00 54.09 71 ASP A C 1
ATOM 565 O O . ASP A 1 71 ? 16.447 -20.673 -29.862 1.00 54.09 71 ASP A O 1
ATOM 569 N N . GLY A 1 72 ? 16.997 -18.828 -31.031 1.00 55.12 72 GLY A N 1
ATOM 570 C CA . GLY A 1 72 ? 16.140 -19.096 -32.196 1.00 55.12 72 GLY A CA 1
ATOM 571 C C . GLY A 1 72 ? 14.847 -18.278 -32.278 1.00 55.12 72 GLY A C 1
ATOM 572 O O . GLY A 1 72 ? 14.010 -18.553 -33.139 1.00 55.12 72 GLY A O 1
ATOM 573 N N . PHE A 1 73 ? 14.659 -17.280 -31.414 1.00 59.75 73 PHE A N 1
ATOM 574 C CA . PHE A 1 73 ? 13.495 -16.398 -31.470 1.00 59.75 73 PHE A CA 1
ATOM 575 C C . PHE A 1 73 ? 13.784 -15.147 -32.320 1.00 59.75 73 PHE A C 1
ATOM 577 O O . PHE A 1 73 ? 14.497 -14.249 -31.887 1.00 59.75 73 PHE A O 1
ATOM 584 N N . GLU A 1 74 ? 13.228 -15.083 -33.535 1.00 56.16 74 GLU A N 1
ATOM 585 C CA . GLU A 1 74 ? 13.213 -13.851 -34.339 1.00 56.16 74 GLU A CA 1
ATOM 586 C C . GLU A 1 74 ? 12.155 -12.891 -33.780 1.00 56.16 74 GLU A C 1
ATOM 588 O O . GLU A 1 74 ? 10.971 -12.988 -34.109 1.00 56.16 74 GLU A O 1
ATOM 593 N N . ILE A 1 75 ? 12.575 -11.955 -32.930 1.00 59.78 75 ILE A N 1
ATOM 594 C CA . ILE A 1 75 ? 11.728 -10.839 -32.502 1.00 59.78 75 ILE A CA 1
ATOM 595 C C . ILE A 1 75 ? 11.824 -9.749 -33.569 1.00 59.78 75 ILE A C 1
ATOM 597 O O . ILE A 1 75 ? 12.900 -9.226 -33.837 1.00 59.78 75 ILE A O 1
ATOM 601 N N . ARG A 1 76 ? 10.693 -9.431 -34.209 1.00 58.88 76 ARG A N 1
ATOM 602 C CA . ARG A 1 76 ? 10.599 -8.389 -35.250 1.00 58.88 76 ARG A CA 1
ATOM 603 C C . ARG A 1 76 ? 9.926 -7.097 -34.765 1.00 58.88 76 ARG A C 1
ATOM 605 O O . ARG A 1 76 ? 9.758 -6.182 -35.562 1.00 58.88 76 ARG A O 1
ATOM 612 N N . SER A 1 77 ? 9.511 -7.039 -33.499 1.00 69.88 77 SER A N 1
ATOM 613 C CA . SER A 1 77 ? 8.789 -5.916 -32.887 1.00 69.88 77 SER A CA 1
ATOM 614 C C . SER A 1 77 ? 8.912 -5.947 -31.363 1.00 69.88 77 SER A C 1
ATOM 616 O O . SER A 1 77 ? 9.256 -6.988 -30.805 1.00 69.88 77 SER A O 1
ATOM 618 N N . ASP A 1 78 ? 8.548 -4.854 -30.694 1.00 78.19 78 ASP A N 1
ATOM 619 C CA . ASP A 1 78 ? 8.439 -4.804 -29.232 1.00 78.19 78 ASP A CA 1
ATOM 620 C C . ASP A 1 78 ? 7.604 -5.966 -28.685 1.00 78.19 78 ASP A C 1
ATOM 622 O O . ASP A 1 78 ? 6.582 -6.359 -29.264 1.00 78.19 78 ASP A O 1
ATOM 626 N N . VAL A 1 79 ? 8.041 -6.516 -27.553 1.00 84.75 79 VAL A N 1
ATOM 627 C CA . VAL A 1 79 ? 7.348 -7.623 -26.887 1.00 84.75 79 VAL A CA 1
ATOM 628 C C . VAL A 1 79 ? 6.648 -7.098 -25.649 1.00 84.75 79 VAL A C 1
ATOM 630 O O . VAL A 1 79 ? 7.297 -6.641 -24.713 1.00 84.75 79 VAL A O 1
ATOM 633 N N . GLU A 1 80 ? 5.325 -7.223 -25.606 1.00 88.38 80 GLU A N 1
ATOM 634 C CA . GLU A 1 80 ? 4.554 -6.992 -24.388 1.00 88.38 80 GLU A CA 1
ATOM 635 C C . GLU A 1 80 ? 4.927 -8.044 -23.333 1.00 88.38 80 GLU A C 1
ATOM 637 O O . GLU A 1 80 ? 4.720 -9.248 -23.523 1.00 88.38 80 GLU A O 1
ATOM 642 N N . LEU A 1 81 ? 5.527 -7.582 -22.237 1.00 87.50 81 LEU A N 1
ATOM 643 C CA . LEU A 1 81 ? 5.942 -8.394 -21.095 1.00 87.50 81 LEU A CA 1
ATOM 644 C C . LEU A 1 81 ? 4.810 -8.513 -20.078 1.00 87.50 81 LEU A C 1
ATOM 646 O O . LEU A 1 81 ? 4.524 -9.612 -19.596 1.00 87.50 81 LEU A O 1
ATOM 650 N N . LEU A 1 82 ? 4.183 -7.380 -19.759 1.00 90.38 82 LEU A N 1
ATOM 651 C CA . LEU A 1 82 ? 3.072 -7.273 -18.821 1.00 90.38 82 LEU A CA 1
ATOM 652 C C . LEU A 1 82 ? 2.024 -6.315 -19.377 1.00 90.38 82 LEU A C 1
ATOM 654 O O . LEU A 1 82 ? 2.375 -5.289 -19.961 1.00 90.38 82 LEU A O 1
ATOM 658 N N . ARG A 1 83 ? 0.761 -6.599 -19.076 1.00 91.62 83 ARG A N 1
ATOM 659 C CA . ARG A 1 83 ? -0.340 -5.644 -19.187 1.00 91.62 83 ARG A CA 1
ATOM 660 C C . ARG A 1 83 ? -1.074 -5.571 -17.870 1.00 91.62 83 ARG A C 1
ATOM 662 O O . ARG A 1 83 ? -1.544 -6.582 -17.344 1.00 91.62 83 ARG A O 1
ATOM 669 N N . ILE A 1 84 ? -1.115 -4.366 -17.334 1.00 90.81 84 ILE A N 1
ATOM 670 C CA . ILE A 1 84 ? -1.526 -4.064 -15.976 1.00 90.81 84 ILE A CA 1
ATOM 671 C C . ILE A 1 84 ? -2.821 -3.266 -16.075 1.00 90.81 84 ILE A C 1
ATOM 673 O O . ILE A 1 84 ? -2.782 -2.127 -16.548 1.00 90.81 84 ILE A O 1
ATOM 677 N N . PRO A 1 85 ? -3.959 -3.843 -15.647 1.00 89.56 85 PRO A N 1
ATOM 678 C CA . PRO A 1 85 ? -5.233 -3.159 -15.724 1.00 89.56 85 PRO A CA 1
ATOM 679 C C . PRO A 1 85 ? -5.184 -1.813 -15.015 1.00 89.56 85 PRO A C 1
ATOM 681 O O . PRO A 1 85 ? -4.698 -1.744 -13.881 1.00 89.56 85 PRO A O 1
ATOM 684 N N . HIS A 1 86 ? -5.759 -0.770 -15.608 1.00 83.94 86 HIS A N 1
ATOM 685 C CA . HIS A 1 86 ? -5.818 0.545 -14.958 1.00 83.94 86 HIS A CA 1
ATOM 686 C C . HIS A 1 86 ? -6.500 0.500 -13.570 1.00 83.94 86 HIS A C 1
ATOM 688 O O . HIS A 1 86 ? -6.198 1.278 -12.669 1.00 83.94 86 HIS A O 1
ATOM 694 N N . GLY A 1 87 ? -7.417 -0.447 -13.352 1.00 83.06 87 GLY A N 1
ATOM 695 C CA . GLY A 1 87 ? -8.057 -0.665 -12.048 1.00 83.06 87 GLY A CA 1
ATOM 696 C C . GLY A 1 87 ? -7.158 -1.296 -10.974 1.00 83.06 87 GLY A C 1
ATOM 697 O O . GLY A 1 87 ? -7.546 -1.324 -9.809 1.00 83.06 87 GLY A O 1
ATOM 698 N N . SER A 1 88 ? -5.984 -1.814 -11.345 1.00 85.12 88 SER A N 1
ATOM 699 C CA . SER A 1 88 ? -5.061 -2.523 -10.443 1.00 85.12 88 SER A CA 1
ATOM 700 C C . SER A 1 88 ? -3.941 -1.641 -9.880 1.00 85.12 88 SER A C 1
ATOM 702 O O . SER A 1 88 ? -3.221 -2.065 -8.973 1.00 85.12 88 SER A O 1
ATOM 704 N N . VAL A 1 89 ? -3.802 -0.414 -10.391 1.00 88.88 89 VAL A N 1
ATOM 705 C CA . VAL A 1 89 ? -2.848 0.573 -9.876 1.00 88.88 89 VAL A CA 1
ATOM 706 C C . VAL A 1 89 ? -3.435 1.409 -8.750 1.00 88.88 89 VAL A C 1
ATOM 708 O O . VAL A 1 89 ? -4.651 1.544 -8.624 1.00 88.88 89 VAL A O 1
ATOM 711 N N . LEU A 1 90 ? -2.566 1.976 -7.915 1.00 90.94 90 LEU A N 1
ATOM 712 C CA . LEU A 1 90 ? -2.962 2.727 -6.730 1.00 90.94 90 LEU A CA 1
ATOM 713 C C . LEU A 1 90 ? -2.496 4.174 -6.848 1.00 90.94 90 LEU A C 1
ATOM 715 O O . LEU A 1 90 ? -1.315 4.479 -6.703 1.00 90.94 90 LEU A O 1
ATOM 719 N N . ASN A 1 91 ? -3.452 5.064 -7.076 1.00 91.38 91 ASN A N 1
ATOM 720 C CA . ASN A 1 91 ? -3.285 6.508 -6.990 1.00 91.38 91 ASN A CA 1
ATOM 721 C C . ASN A 1 91 ? -4.287 7.078 -5.969 1.00 91.38 91 ASN A C 1
ATOM 723 O O . ASN A 1 91 ? -5.084 6.345 -5.367 1.00 91.38 91 ASN A O 1
ATOM 727 N N . ILE A 1 92 ? -4.264 8.396 -5.767 1.00 91.69 92 ILE A N 1
ATOM 728 C CA . ILE A 1 92 ? -5.138 9.067 -4.792 1.00 91.69 92 ILE A CA 1
ATOM 729 C C . ILE A 1 92 ? -6.622 8.814 -5.100 1.00 91.69 92 ILE A C 1
ATOM 731 O O . ILE A 1 92 ? -7.409 8.584 -4.178 1.00 91.69 92 ILE A O 1
ATOM 735 N N . TYR A 1 93 ? -7.009 8.805 -6.378 1.00 90.25 93 TYR A N 1
ATOM 736 C CA . TYR A 1 93 ? -8.395 8.589 -6.795 1.00 90.25 93 TYR A CA 1
ATOM 737 C C . TYR A 1 93 ? -8.879 7.176 -6.455 1.00 90.25 93 TYR A C 1
ATOM 739 O O . TYR A 1 93 ? -9.950 7.016 -5.868 1.00 90.25 93 TYR A O 1
ATOM 747 N N . ARG A 1 94 ? -8.058 6.151 -6.714 1.00 90.50 94 ARG A N 1
ATOM 748 C CA . ARG A 1 94 ? -8.370 4.762 -6.344 1.00 90.50 94 ARG A CA 1
ATOM 749 C C . ARG A 1 94 ? -8.477 4.572 -4.840 1.00 90.50 94 ARG A C 1
ATOM 751 O O . ARG A 1 94 ? -9.392 3.897 -4.368 1.00 90.50 94 ARG A O 1
ATOM 758 N N . PHE A 1 95 ? -7.601 5.198 -4.059 1.00 94.19 95 PHE A N 1
ATOM 759 C CA . PHE A 1 95 ? -7.737 5.151 -2.606 1.00 94.19 95 PHE A CA 1
ATOM 760 C C . PHE A 1 95 ? -9.003 5.857 -2.107 1.00 94.19 95 PHE A C 1
ATOM 762 O O . PHE A 1 95 ? -9.655 5.357 -1.188 1.00 94.19 95 PHE A O 1
ATOM 769 N N . LEU A 1 96 ? -9.408 6.960 -2.739 1.00 94.00 96 LEU A N 1
ATOM 770 C CA . LEU A 1 96 ? -10.664 7.633 -2.418 1.00 94.00 96 LEU A CA 1
ATOM 771 C C . LEU A 1 96 ? -11.885 6.749 -2.724 1.00 94.00 96 LEU A C 1
ATOM 773 O O . LEU A 1 96 ? -12.804 6.670 -1.906 1.00 94.00 96 LEU A O 1
ATOM 777 N N . GLU A 1 97 ? -11.893 6.052 -3.864 1.00 93.19 97 GLU A N 1
ATOM 778 C CA . GLU A 1 97 ? -12.927 5.064 -4.203 1.00 93.19 97 GLU A CA 1
ATOM 779 C C . GLU A 1 97 ? -13.030 3.973 -3.131 1.00 93.19 97 GLU A C 1
ATOM 781 O O . GLU A 1 97 ? -14.122 3.715 -2.622 1.00 93.19 97 GLU A O 1
ATOM 786 N N . VAL A 1 98 ? -11.895 3.404 -2.713 1.00 93.25 98 VAL A N 1
ATOM 787 C CA . VAL A 1 98 ? -11.832 2.388 -1.648 1.00 93.25 98 VAL A CA 1
ATOM 788 C C . VAL A 1 98 ? -12.385 2.920 -0.328 1.00 93.25 98 VAL A C 1
ATOM 790 O O . VAL A 1 98 ? -13.153 2.228 0.340 1.00 93.25 98 VAL A O 1
ATOM 793 N N . VAL A 1 99 ? -12.044 4.152 0.061 1.00 95.62 99 VAL A N 1
ATOM 794 C CA . VAL A 1 99 ? -12.595 4.760 1.283 1.00 95.62 99 VAL A CA 1
ATOM 795 C C . VAL A 1 99 ? -14.106 4.971 1.163 1.00 95.62 99 VAL A C 1
ATOM 797 O O . VAL A 1 99 ? -14.835 4.743 2.129 1.00 95.62 99 VAL A O 1
ATOM 800 N N . ASN A 1 100 ? -14.612 5.339 -0.013 1.00 94.69 100 ASN A N 1
ATOM 801 C CA . ASN A 1 100 ? -16.051 5.461 -0.244 1.00 94.69 100 ASN A CA 1
ATOM 802 C C . ASN A 1 100 ? -16.770 4.102 -0.185 1.00 94.69 100 ASN A C 1
ATOM 804 O O . ASN A 1 100 ? -17.860 4.010 0.389 1.00 94.69 100 ASN A O 1
ATOM 808 N N . GLU A 1 101 ? -16.176 3.043 -0.741 1.00 93.12 101 GLU A N 1
ATOM 809 C CA . GLU A 1 101 ? -16.655 1.662 -0.586 1.00 93.12 101 GLU A CA 1
ATOM 810 C C . GLU A 1 101 ? -16.678 1.253 0.889 1.00 93.12 101 GLU A C 1
ATOM 812 O O . GLU A 1 101 ? -17.654 0.667 1.357 1.00 93.12 101 GLU A O 1
ATOM 817 N N . LEU A 1 102 ? -15.642 1.621 1.641 1.00 93.31 102 LEU A N 1
ATOM 818 C CA . LEU A 1 102 ? -15.515 1.312 3.060 1.00 93.31 102 LEU A CA 1
ATOM 819 C C . LEU A 1 102 ? -16.591 2.008 3.900 1.00 93.31 102 LEU A C 1
ATOM 821 O O . LEU A 1 102 ? -17.196 1.374 4.758 1.00 93.31 102 LEU A O 1
ATOM 825 N N . VAL A 1 103 ? -16.924 3.266 3.602 1.00 93.69 103 VAL A N 1
ATOM 826 C CA . VAL A 1 103 ? -18.048 3.964 4.253 1.00 93.69 103 VAL A CA 1
ATOM 827 C C . VAL A 1 103 ? -19.378 3.248 3.985 1.00 93.69 103 VAL A C 1
ATOM 829 O O . VAL A 1 103 ? -20.215 3.140 4.884 1.00 93.69 103 VAL A O 1
ATOM 832 N N . LYS A 1 104 ? -19.600 2.751 2.759 1.00 91.88 104 LYS A N 1
ATOM 833 C CA . LYS A 1 104 ? -20.805 1.967 2.423 1.00 91.88 104 LYS A CA 1
ATOM 834 C C . LYS A 1 104 ? -20.822 0.631 3.171 1.00 91.88 104 LYS A C 1
ATOM 836 O O . LYS A 1 104 ? -21.864 0.255 3.711 1.00 91.88 104 LYS A O 1
ATOM 841 N N . PHE A 1 105 ? -19.676 -0.047 3.235 1.00 90.00 105 PHE A N 1
ATOM 842 C CA . PHE A 1 105 ? -19.483 -1.275 4.003 1.00 90.00 105 PHE A CA 1
ATOM 843 C C . PHE A 1 105 ? -19.817 -1.062 5.486 1.00 90.00 105 PHE A C 1
ATOM 845 O O . PHE A 1 105 ? -20.687 -1.747 6.012 1.00 90.00 105 PHE A O 1
ATOM 852 N N . GLU A 1 106 ? -19.217 -0.065 6.139 1.00 90.56 106 GLU A N 1
ATOM 853 C CA . GLU A 1 106 ? -19.405 0.223 7.570 1.00 90.56 106 GLU A CA 1
ATOM 854 C C . GLU A 1 106 ? -20.864 0.546 7.924 1.00 90.56 106 GLU A C 1
ATOM 856 O O . GLU A 1 106 ? -21.356 0.121 8.969 1.00 90.56 106 GLU A O 1
ATOM 861 N N . ARG A 1 107 ? -21.585 1.258 7.044 1.00 88.75 107 ARG A N 1
ATOM 862 C CA . ARG A 1 107 ? -23.034 1.481 7.205 1.00 88.75 107 ARG A CA 1
ATOM 863 C C . ARG A 1 107 ? -23.806 0.168 7.123 1.00 88.75 107 ARG A C 1
ATOM 865 O O . ARG A 1 107 ? -24.621 -0.112 7.995 1.00 88.75 107 ARG A O 1
ATOM 872 N N . SER A 1 108 ? -23.495 -0.649 6.121 1.00 86.88 108 SER A N 1
ATOM 873 C CA . SER A 1 108 ? -24.172 -1.928 5.893 1.00 86.88 108 SER A CA 1
ATOM 874 C C . SER A 1 108 ? -23.944 -2.911 7.045 1.00 86.88 108 SER A C 1
ATOM 876 O O . SER A 1 108 ? -24.880 -3.602 7.430 1.00 86.88 108 SER A O 1
ATOM 878 N N . VAL A 1 109 ? -22.742 -2.946 7.643 1.00 84.00 109 VAL A N 1
ATOM 879 C CA . VAL A 1 109 ? -22.427 -3.819 8.794 1.00 84.00 109 VAL A CA 1
ATOM 880 C C . VAL A 1 109 ? -23.382 -3.585 9.965 1.00 84.00 109 VAL A C 1
ATOM 882 O O . VAL A 1 109 ? -23.819 -4.546 10.591 1.00 84.00 109 VAL A O 1
ATOM 885 N N . SER A 1 110 ? -23.750 -2.329 10.233 1.00 72.88 110 SER A N 1
ATOM 886 C CA . SER A 1 110 ? -24.661 -1.992 11.336 1.00 72.88 110 SER A CA 1
ATOM 887 C C . SER A 1 110 ? -26.095 -2.509 11.148 1.00 72.88 110 SER A C 1
ATOM 889 O O . SER A 1 110 ? -26.856 -2.567 12.110 1.00 72.88 110 SER A O 1
ATOM 891 N N . GLU A 1 111 ? -26.449 -2.917 9.927 1.00 79.56 111 GLU A N 1
ATOM 892 C CA . GLU A 1 111 ? -27.778 -3.401 9.544 1.00 79.56 111 GLU A CA 1
ATOM 893 C C . GLU A 1 111 ? -27.824 -4.935 9.376 1.00 79.56 111 GLU A C 1
ATOM 895 O O . GLU A 1 111 ? -28.878 -5.498 9.067 1.00 79.56 111 GLU A O 1
ATOM 900 N N . LEU A 1 112 ? -26.695 -5.636 9.558 1.00 73.25 112 LEU A N 1
ATOM 901 C CA . LEU A 1 112 ? -26.606 -7.081 9.336 1.00 73.25 112 LEU A CA 1
ATOM 902 C C . LEU A 1 112 ? -27.168 -7.914 10.500 1.00 73.25 112 LEU A C 1
ATOM 904 O O . LEU A 1 112 ? -27.005 -7.592 11.674 1.00 73.25 112 LEU A O 1
ATOM 908 N N . SER A 1 113 ? -27.779 -9.053 10.145 1.00 65.19 113 SER A N 1
ATOM 909 C CA . SER A 1 113 ? -28.182 -10.093 11.104 1.00 65.19 113 SER A CA 1
ATOM 910 C C . SER A 1 113 ? -26.952 -10.780 11.725 1.00 65.19 113 SER A C 1
ATOM 912 O O . SER A 1 113 ? -26.006 -11.064 10.979 1.00 65.19 113 SER A O 1
ATOM 914 N N . PRO A 1 114 ? -26.994 -11.164 13.020 1.00 68.88 114 PRO A N 1
ATOM 915 C CA . PRO A 1 114 ? -25.967 -11.984 13.680 1.00 68.88 114 PRO A CA 1
ATOM 916 C C . PRO A 1 114 ? -25.630 -13.309 12.972 1.00 68.88 114 PRO A C 1
ATOM 918 O O . PRO A 1 114 ? -24.588 -13.901 13.231 1.00 68.88 114 PRO A O 1
ATOM 921 N N . ASP A 1 115 ? -26.488 -13.781 12.063 1.00 72.00 115 ASP A N 1
ATOM 922 C CA . ASP A 1 115 ? -26.248 -14.998 11.273 1.00 72.00 115 ASP A CA 1
ATOM 923 C C . ASP A 1 115 ? -25.175 -14.816 10.181 1.00 72.00 115 ASP A C 1
ATOM 925 O O . ASP A 1 115 ? -24.683 -15.801 9.632 1.00 72.00 115 ASP A O 1
ATOM 929 N N . LYS A 1 116 ? -24.837 -13.566 9.824 1.00 73.50 116 LYS A N 1
ATOM 930 C CA . LYS A 1 116 ? -23.901 -13.234 8.731 1.00 73.50 116 LYS A CA 1
ATOM 931 C C . LYS A 1 116 ? -22.546 -12.720 9.211 1.00 73.50 116 LYS A C 1
ATOM 933 O O . LYS A 1 116 ? -21.575 -12.796 8.468 1.00 73.50 116 LYS A O 1
ATOM 938 N N . ILE A 1 117 ? -22.493 -12.167 10.416 1.00 79.25 117 ILE A N 1
ATOM 939 C CA . ILE A 1 117 ? -21.307 -11.551 11.007 1.00 79.25 117 ILE A CA 1
ATOM 940 C C . ILE A 1 117 ? -21.409 -11.688 12.526 1.00 79.25 117 ILE A C 1
ATOM 942 O O . ILE A 1 117 ? -22.507 -11.568 13.080 1.00 79.25 117 ILE A O 1
ATOM 946 N N . SER A 1 118 ? -20.298 -11.988 13.202 1.00 83.62 118 SER A N 1
ATOM 947 C CA . SER A 1 118 ? -20.358 -12.206 14.649 1.00 83.62 118 SER A CA 1
ATOM 948 C C . SER A 1 118 ? -20.656 -10.891 15.391 1.00 83.62 118 SER A C 1
ATOM 950 O O . SER A 1 118 ? -20.270 -9.817 14.917 1.00 83.62 118 SER A O 1
ATOM 952 N N . PRO A 1 119 ? -21.319 -10.928 16.563 1.00 85.56 119 PRO A N 1
ATOM 953 C CA . PRO A 1 119 ? -21.539 -9.729 17.373 1.00 85.56 119 PRO A CA 1
ATOM 954 C C . PRO A 1 119 ? -20.245 -8.968 17.694 1.00 85.56 119 PRO A C 1
ATOM 956 O O . PRO A 1 119 ? -20.239 -7.740 17.686 1.00 85.56 119 PRO A O 1
ATOM 959 N N . GLU A 1 120 ? -19.141 -9.687 17.910 1.00 86.44 120 GLU A N 1
ATOM 960 C CA . GLU A 1 120 ? -17.816 -9.110 18.163 1.00 86.44 120 GLU A CA 1
ATOM 961 C C . GLU A 1 120 ? -17.258 -8.380 16.931 1.00 86.44 120 GLU A C 1
ATOM 963 O O . GLU A 1 120 ? -16.619 -7.336 17.062 1.00 86.44 120 GLU A O 1
ATOM 968 N N . GLU A 1 121 ? -17.512 -8.899 15.726 1.00 86.69 121 GLU A N 1
ATOM 969 C CA . GLU A 1 121 ? -17.127 -8.246 14.472 1.00 86.69 121 GLU A CA 1
ATOM 970 C C . GLU A 1 121 ? -17.968 -6.989 14.211 1.00 86.69 121 GLU A C 1
ATOM 972 O O . GLU A 1 121 ? -17.421 -5.959 13.810 1.00 86.69 121 GLU A O 1
ATOM 977 N N . ILE A 1 122 ? -19.276 -7.027 14.499 1.00 86.44 122 ILE A N 1
ATOM 978 C CA . ILE A 1 122 ? -20.135 -5.832 14.447 1.00 86.44 122 ILE A CA 1
ATOM 979 C C . ILE A 1 122 ? -19.612 -4.774 15.424 1.00 86.44 122 ILE A C 1
ATOM 981 O O . ILE A 1 122 ? -19.408 -3.626 15.029 1.00 86.44 122 ILE A O 1
ATOM 985 N N . GLU A 1 123 ? -19.367 -5.148 16.683 1.00 88.56 123 GLU A N 1
ATOM 986 C CA . GLU A 1 123 ? -18.842 -4.233 17.702 1.00 88.56 123 GLU A CA 1
ATOM 987 C C . GLU A 1 123 ? -17.510 -3.615 17.261 1.00 88.56 123 GLU A C 1
ATOM 989 O O . GLU A 1 123 ? -17.323 -2.399 17.372 1.00 88.56 123 GLU A O 1
ATOM 994 N N . PHE A 1 124 ? -16.615 -4.425 16.685 1.00 89.88 124 PHE A N 1
ATOM 995 C CA . PHE A 1 124 ? -15.354 -3.951 16.129 1.00 89.88 124 PHE A CA 1
ATOM 996 C C . PHE A 1 124 ? -15.565 -2.894 15.042 1.00 89.88 124 PHE A C 1
ATOM 998 O O . PHE A 1 124 ? -14.988 -1.816 15.149 1.00 89.88 124 PHE A O 1
ATOM 1005 N N . TYR A 1 125 ? -16.390 -3.156 14.024 1.00 89.50 125 TYR A N 1
ATOM 1006 C CA . TYR A 1 125 ? -16.590 -2.210 12.917 1.00 89.50 125 TYR A CA 1
ATOM 1007 C C . TYR A 1 125 ? -17.397 -0.966 13.318 1.00 89.50 125 TYR A C 1
ATOM 1009 O O . TYR A 1 125 ? -17.224 0.098 12.720 1.00 89.50 125 TYR A O 1
ATOM 1017 N N . VAL A 1 126 ? -18.244 -1.062 14.347 1.00 87.69 126 VAL A N 1
ATOM 1018 C CA . VAL A 1 126 ? -18.934 0.098 14.933 1.00 87.69 126 VAL A CA 1
ATOM 1019 C C . VAL A 1 126 ? -17.955 0.980 15.710 1.00 87.69 126 VAL A C 1
ATOM 1021 O O . VAL A 1 126 ? -18.004 2.207 15.577 1.00 87.69 126 VAL A O 1
ATOM 1024 N N . LYS A 1 127 ? -17.065 0.372 16.504 1.00 88.44 127 LYS A N 1
ATOM 1025 C CA . LYS A 1 127 ? -16.073 1.079 17.327 1.00 88.44 127 LYS A CA 1
ATOM 1026 C C . LYS A 1 127 ? -14.922 1.646 16.492 1.00 88.44 127 LYS A C 1
ATOM 1028 O O . LYS A 1 127 ? -14.540 2.798 16.674 1.00 88.44 127 LYS A O 1
ATOM 1033 N N . TYR A 1 128 ? -14.384 0.850 15.576 1.00 90.69 128 TYR A N 1
ATOM 1034 C CA . TYR A 1 128 ? -13.227 1.165 14.742 1.00 90.69 128 TYR A CA 1
ATOM 1035 C C . TYR A 1 128 ? -13.665 1.371 13.295 1.00 90.69 128 TYR A C 1
ATOM 1037 O O . TYR A 1 128 ? -13.440 0.522 12.431 1.00 90.69 128 TYR A O 1
ATOM 1045 N N . LYS A 1 129 ? -14.278 2.530 13.030 1.00 93.25 129 LYS A N 1
ATOM 1046 C CA . LYS A 1 129 ? -14.567 2.969 11.660 1.00 93.25 129 LYS A CA 1
ATOM 1047 C C . LYS A 1 129 ? -13.254 3.201 10.921 1.00 93.25 129 LYS A C 1
ATOM 1049 O O . LYS A 1 129 ? -12.602 4.230 11.089 1.00 93.25 129 LYS A O 1
ATOM 1054 N N . GLN A 1 130 ? -12.864 2.225 10.120 1.00 94.75 130 GLN A N 1
ATOM 1055 C CA . GLN A 1 130 ? -11.628 2.205 9.352 1.00 94.75 130 GLN A CA 1
ATOM 1056 C C . GLN A 1 130 ? -11.536 3.404 8.399 1.00 94.75 130 GLN A C 1
ATOM 1058 O O . GLN A 1 130 ? -10.457 3.972 8.243 1.00 94.75 130 GLN A O 1
ATOM 1063 N N . SER A 1 131 ? -12.658 3.856 7.833 1.00 96.44 131 SER A N 1
ATOM 1064 C CA . SER A 1 131 ? -12.704 5.065 7.001 1.00 96.44 131 SER A CA 1
ATOM 1065 C C . SER A 1 131 ? -12.262 6.327 7.756 1.00 96.44 131 SER A C 1
ATOM 1067 O O . SER A 1 131 ? -11.559 7.167 7.195 1.00 96.44 131 SER A O 1
ATOM 1069 N N . GLU A 1 132 ? -12.615 6.450 9.037 1.00 95.12 132 GLU A N 1
ATOM 1070 C CA . GLU A 1 132 ? -12.193 7.566 9.888 1.00 95.12 132 GLU A CA 1
ATOM 1071 C C . GLU A 1 132 ? -10.736 7.422 10.332 1.00 95.12 132 GLU A C 1
ATOM 1073 O O . GLU A 1 132 ? -10.001 8.408 10.296 1.00 95.12 132 GLU A O 1
ATOM 1078 N N . ILE A 1 133 ? -10.285 6.205 10.656 1.00 95.44 133 ILE A N 1
ATOM 1079 C CA . ILE A 1 133 ? -8.870 5.924 10.961 1.00 95.44 133 ILE A CA 1
ATOM 1080 C C . ILE A 1 133 ? -7.977 6.366 9.796 1.00 95.44 133 ILE A C 1
ATOM 1082 O O . ILE A 1 133 ? -6.999 7.081 10.000 1.00 95.44 133 ILE A O 1
ATOM 1086 N N . ILE A 1 134 ? -8.340 6.008 8.561 1.00 96.56 134 ILE A N 1
ATOM 1087 C CA . ILE A 1 134 ? -7.578 6.373 7.359 1.00 96.56 134 ILE A CA 1
ATOM 1088 C C . ILE A 1 134 ? -7.504 7.894 7.191 1.00 96.56 134 ILE A C 1
ATOM 1090 O O . ILE A 1 134 ? -6.417 8.440 7.003 1.00 96.56 134 ILE A O 1
ATOM 1094 N N . LYS A 1 135 ? -8.638 8.600 7.309 1.00 94.50 135 LYS A N 1
ATOM 1095 C CA . LYS A 1 135 ? -8.666 10.072 7.231 1.00 94.50 135 LYS A CA 1
ATOM 1096 C C . LYS A 1 135 ? -7.788 10.717 8.300 1.00 94.50 135 LYS A C 1
ATOM 1098 O O . LYS A 1 135 ? -7.130 11.715 8.015 1.00 94.50 135 LYS A O 1
ATOM 1103 N N . ARG A 1 136 ? -7.778 10.161 9.517 1.00 92.25 136 ARG A N 1
ATOM 1104 C CA . ARG A 1 136 ? -6.917 10.629 10.609 1.00 92.25 136 ARG A CA 1
ATOM 1105 C C . ARG A 1 136 ? -5.446 10.430 10.271 1.00 92.25 136 ARG A C 1
ATOM 1107 O O . ARG A 1 136 ? -4.714 11.408 10.320 1.00 92.25 136 ARG A O 1
ATOM 1114 N N . CYS A 1 137 ? -5.037 9.242 9.825 1.00 92.19 137 CYS A N 1
ATOM 1115 C CA . CYS A 1 137 ? -3.655 8.998 9.396 1.00 92.19 137 CYS A CA 1
ATOM 1116 C C . CYS A 1 137 ? -3.194 9.998 8.326 1.00 92.19 137 CYS A C 1
ATOM 1118 O O . CYS A 1 137 ? -2.125 10.586 8.464 1.00 92.19 137 CYS A O 1
ATOM 1120 N N . ILE A 1 138 ? -4.012 10.238 7.295 1.00 91.56 138 ILE A N 1
ATOM 1121 C CA . ILE A 1 138 ? -3.689 11.206 6.236 1.00 91.56 138 ILE A CA 1
ATOM 1122 C C . ILE A 1 138 ? -3.553 12.613 6.816 1.00 91.56 138 ILE A C 1
ATOM 1124 O O . ILE A 1 138 ? -2.575 13.296 6.529 1.00 91.56 138 ILE A O 1
ATOM 1128 N N . LYS A 1 139 ? -4.516 13.046 7.639 1.00 89.81 139 LYS A N 1
ATOM 1129 C CA . LYS A 1 139 ? -4.505 14.383 8.235 1.00 89.81 139 LYS A CA 1
ATOM 1130 C C . LYS A 1 139 ? -3.259 14.614 9.084 1.00 89.81 139 LYS A C 1
ATOM 1132 O O . LYS A 1 139 ? -2.675 15.683 8.980 1.00 89.81 139 LYS A O 1
ATOM 1137 N N . GLU A 1 140 ? -2.872 13.652 9.913 1.00 86.81 140 GLU A N 1
ATOM 1138 C CA . GLU A 1 140 ? -1.710 13.817 10.786 1.00 86.81 140 GLU A CA 1
ATOM 1139 C C . GLU A 1 140 ? -0.399 13.777 9.984 1.00 86.81 140 GLU A C 1
ATOM 1141 O O . GLU A 1 140 ? 0.463 14.624 10.185 1.00 86.81 140 GLU A O 1
ATOM 1146 N N . ILE A 1 141 ? -0.265 12.877 9.002 1.00 84.69 141 ILE A N 1
ATOM 1147 C CA . ILE A 1 141 ? 0.945 12.803 8.162 1.00 84.69 141 ILE A CA 1
ATOM 1148 C C . ILE A 1 141 ? 1.104 14.065 7.300 1.00 84.69 141 ILE A C 1
ATOM 1150 O O . ILE A 1 141 ? 2.185 14.643 7.251 1.00 84.69 141 ILE A O 1
ATOM 1154 N N . VAL A 1 142 ? 0.030 14.528 6.656 1.00 81.12 142 VAL A N 1
ATOM 1155 C CA . VAL A 1 142 ? 0.038 15.747 5.821 1.00 81.12 142 VAL A CA 1
ATOM 1156 C C . VAL A 1 142 ? 0.016 17.026 6.667 1.00 81.12 142 VAL A C 1
ATOM 1158 O O . VAL A 1 142 ? 0.384 18.093 6.198 1.00 81.12 142 VAL A O 1
ATOM 1161 N N . GLY A 1 143 ? -0.439 16.959 7.917 1.00 74.25 143 GLY A N 1
ATOM 1162 C CA . GLY A 1 143 ? -0.414 18.096 8.837 1.00 74.25 143 GLY A CA 1
ATOM 1163 C C . GLY A 1 143 ? 0.986 18.384 9.372 1.00 74.25 143 GLY A C 1
ATOM 1164 O O . GLY A 1 143 ? 1.307 19.539 9.642 1.00 74.25 143 GLY A O 1
ATOM 1165 N N . VAL A 1 144 ? 1.808 17.342 9.506 1.00 67.94 144 VAL A N 1
ATOM 1166 C CA . VAL A 1 144 ? 3.205 17.446 9.946 1.00 67.94 144 VAL A CA 1
ATOM 1167 C C . VAL A 1 144 ? 4.139 17.747 8.771 1.00 67.94 144 VAL A C 1
ATOM 1169 O O . VAL A 1 144 ? 5.135 18.441 8.946 1.00 67.94 144 VAL A O 1
ATOM 1172 N N . LEU A 1 145 ? 3.820 17.253 7.572 1.00 66.75 145 LEU A N 1
ATOM 1173 C CA . LEU A 1 145 ? 4.704 17.311 6.408 1.00 66.75 145 LEU A CA 1
ATOM 1174 C C . LEU A 1 145 ? 4.120 18.167 5.289 1.00 66.75 145 LEU A C 1
ATOM 1176 O O . LEU A 1 145 ? 2.912 18.197 5.084 1.00 66.75 145 LEU A O 1
ATOM 1180 N N . GLU A 1 146 ? 4.978 18.830 4.515 1.00 70.00 146 GLU A N 1
ATOM 1181 C CA . GLU A 1 146 ? 4.533 19.576 3.337 1.00 70.00 146 GLU A CA 1
ATOM 1182 C C . GLU A 1 146 ? 3.740 18.657 2.395 1.00 70.00 146 GLU A C 1
ATOM 1184 O O . GLU A 1 146 ? 4.217 17.596 1.991 1.00 70.00 146 GLU A O 1
ATOM 1189 N N . ALA A 1 147 ? 2.509 19.051 2.065 1.00 71.81 147 ALA A N 1
ATOM 1190 C CA . ALA A 1 147 ? 1.583 18.208 1.323 1.00 71.81 147 ALA A CA 1
ATOM 1191 C C . ALA A 1 147 ? 2.124 17.873 -0.077 1.00 71.81 147 ALA A C 1
ATOM 1193 O O . ALA A 1 147 ? 2.146 18.717 -0.971 1.00 71.81 147 ALA A O 1
ATOM 1194 N N . LYS A 1 148 ? 2.515 16.610 -0.271 1.00 82.69 148 LYS A N 1
ATOM 1195 C CA . LYS A 1 148 ? 2.897 16.023 -1.564 1.00 82.69 148 LYS A CA 1
ATOM 1196 C C . LYS A 1 148 ? 2.016 14.814 -1.844 1.00 82.69 148 LYS A C 1
ATOM 1198 O O . LYS A 1 148 ? 1.633 14.103 -0.915 1.00 82.69 148 LYS A O 1
ATOM 1203 N N . GLU A 1 149 ? 1.721 14.543 -3.114 1.00 85.00 149 GLU A N 1
ATOM 1204 C CA . GLU A 1 149 ? 0.873 13.404 -3.492 1.00 85.00 149 GLU A CA 1
ATOM 1205 C C . GLU A 1 149 ? 1.417 12.074 -2.960 1.00 85.00 149 GLU A C 1
ATOM 1207 O O . GLU A 1 149 ? 0.669 11.293 -2.376 1.00 85.00 149 GLU A O 1
ATOM 1212 N N . SER A 1 150 ? 2.733 11.858 -3.042 1.00 85.56 150 SER A N 1
ATOM 1213 C CA . SER A 1 150 ? 3.392 10.670 -2.487 1.00 85.56 150 SER A CA 1
ATOM 1214 C C . SER A 1 150 ? 3.182 10.520 -0.975 1.00 85.56 150 SER A C 1
ATOM 1216 O O . SER A 1 150 ? 2.954 9.409 -0.499 1.00 85.56 150 SER A O 1
ATOM 1218 N N . LEU A 1 151 ? 3.169 11.618 -0.212 1.00 87.00 151 LEU A N 1
ATOM 1219 C CA . LEU A 1 151 ? 2.880 11.595 1.227 1.00 87.00 151 LEU A CA 1
ATOM 1220 C C . LEU A 1 151 ? 1.406 11.307 1.522 1.00 87.00 151 LEU A C 1
ATOM 1222 O O . LEU A 1 151 ? 1.099 10.638 2.508 1.00 87.00 151 LEU A O 1
ATOM 1226 N N . ILE A 1 152 ? 0.491 11.739 0.651 1.00 91.44 152 ILE A N 1
ATOM 1227 C CA . ILE A 1 152 ? -0.921 11.346 0.736 1.00 91.44 152 ILE A CA 1
ATOM 1228 C C . ILE A 1 152 ? -1.054 9.832 0.508 1.00 91.44 152 ILE A C 1
ATOM 1230 O O . ILE A 1 152 ? -1.757 9.169 1.275 1.00 91.44 152 ILE A O 1
ATOM 1234 N N . LEU A 1 153 ? -0.345 9.262 -0.478 1.00 93.31 153 LEU A N 1
ATOM 1235 C CA . LEU A 1 153 ? -0.304 7.807 -0.695 1.00 93.31 153 LEU A CA 1
ATOM 1236 C C . LEU A 1 153 ? 0.249 7.069 0.535 1.00 93.31 153 LEU A C 1
ATOM 1238 O O . LEU A 1 153 ? -0.347 6.082 0.971 1.00 93.31 153 LEU A O 1
ATOM 1242 N N . VAL A 1 154 ? 1.334 7.573 1.140 1.00 92.31 154 VAL A N 1
ATOM 1243 C CA . VAL A 1 154 ? 1.871 7.044 2.410 1.00 92.31 154 VAL A CA 1
ATOM 1244 C C . VAL A 1 154 ? 0.808 7.099 3.509 1.00 92.31 154 VAL A C 1
ATOM 1246 O O . VAL A 1 154 ? 0.604 6.105 4.202 1.00 92.31 154 VAL A O 1
ATOM 1249 N N . GLY A 1 155 ? 0.076 8.208 3.637 1.00 93.25 155 GLY A N 1
ATOM 1250 C CA . GLY A 1 155 ? -1.006 8.358 4.610 1.00 93.25 155 GLY A CA 1
ATOM 1251 C C . GLY A 1 155 ? -2.112 7.311 4.464 1.00 93.25 155 GLY A C 1
ATOM 1252 O O . GLY A 1 155 ? -2.519 6.702 5.460 1.00 93.25 155 GLY A O 1
ATOM 1253 N N . TYR A 1 156 ? -2.552 7.046 3.230 1.00 96.38 156 TYR A N 1
ATOM 1254 C CA . TYR A 1 156 ? -3.506 5.971 2.942 1.00 96.38 156 TYR A CA 1
ATOM 1255 C C . TYR A 1 156 ? -2.958 4.601 3.343 1.00 96.38 156 TYR A C 1
ATOM 1257 O O . TYR A 1 156 ? -3.630 3.861 4.062 1.00 96.38 156 TYR A O 1
ATOM 1265 N N . LEU A 1 157 ? -1.735 4.274 2.923 1.00 96.25 157 LEU A N 1
ATOM 1266 C CA . LEU A 1 157 ? -1.125 2.968 3.179 1.00 96.25 157 LEU A CA 1
ATOM 1267 C C . LEU A 1 157 ? -0.870 2.728 4.669 1.00 96.25 157 LEU A C 1
ATOM 1269 O O . LEU A 1 157 ? -1.171 1.644 5.167 1.00 96.25 157 LEU A O 1
ATOM 1273 N N . ILE A 1 158 ? -0.410 3.740 5.408 1.00 95.44 158 ILE A N 1
ATOM 1274 C CA . ILE A 1 158 ? -0.298 3.677 6.870 1.00 95.44 158 ILE A CA 1
ATOM 1275 C C . ILE A 1 158 ? -1.677 3.461 7.501 1.00 95.44 158 ILE A C 1
ATOM 1277 O O . ILE A 1 158 ? -1.825 2.578 8.346 1.00 95.44 158 ILE A O 1
ATOM 1281 N N . GLY A 1 159 ? -2.708 4.186 7.057 1.00 96.50 159 GLY A N 1
ATOM 1282 C CA . GLY A 1 159 ? -4.089 3.957 7.493 1.00 96.50 159 GLY A CA 1
ATOM 1283 C C . GLY A 1 159 ? -4.565 2.524 7.243 1.00 96.50 159 GLY A C 1
ATOM 1284 O O . GLY A 1 159 ? -5.158 1.901 8.127 1.00 96.50 159 GLY A O 1
ATOM 1285 N N . PHE A 1 160 ? -4.256 1.962 6.074 1.00 97.25 160 PHE A N 1
ATOM 1286 C CA . PHE A 1 160 ? -4.622 0.590 5.725 1.00 97.25 160 PHE A CA 1
ATOM 1287 C C . PHE A 1 160 ? -3.875 -0.428 6.600 1.00 97.25 160 PHE A C 1
ATOM 1289 O O . PHE A 1 160 ? -4.493 -1.385 7.070 1.00 97.25 160 PHE A O 1
ATOM 1296 N N . ILE A 1 161 ? -2.585 -0.205 6.879 1.00 96.25 161 ILE A N 1
ATOM 1297 C CA . ILE A 1 161 ? -1.768 -1.050 7.767 1.00 96.25 161 ILE A CA 1
ATOM 1298 C C . ILE A 1 161 ? -2.288 -1.008 9.204 1.00 96.25 161 ILE A C 1
ATOM 1300 O O . ILE A 1 161 ? -2.415 -2.055 9.838 1.00 96.25 161 ILE A O 1
ATOM 1304 N N . VAL A 1 162 ? -2.641 0.174 9.715 1.00 95.75 162 VAL A N 1
ATOM 1305 C CA . VAL A 1 162 ? -3.267 0.317 11.039 1.00 95.75 162 VAL A CA 1
ATOM 1306 C C . VAL A 1 162 ? -4.559 -0.501 11.099 1.00 95.75 162 VAL A C 1
ATOM 1308 O O . VAL A 1 162 ? -4.759 -1.277 12.035 1.00 95.75 162 VAL A O 1
ATOM 1311 N N . CYS A 1 163 ? -5.406 -0.401 10.071 1.00 95.62 163 CYS A N 1
ATOM 1312 C CA . CYS A 1 163 ? -6.643 -1.176 9.990 1.00 95.62 163 CYS A CA 1
ATOM 1313 C C . CYS A 1 163 ? -6.387 -2.690 9.910 1.00 95.62 163 CYS A C 1
ATOM 1315 O O . CYS A 1 163 ? -7.118 -3.454 10.542 1.00 95.62 163 CYS A O 1
ATOM 1317 N N . LEU A 1 164 ? -5.368 -3.126 9.162 1.00 94.25 164 LEU A N 1
ATOM 1318 C CA . LEU A 1 164 ? -4.941 -4.527 9.080 1.00 94.25 164 LEU A CA 1
ATOM 1319 C C . LEU A 1 164 ? -4.513 -5.053 10.456 1.00 94.25 164 LEU A C 1
ATOM 1321 O O . LEU A 1 164 ? -5.086 -6.028 10.937 1.00 94.25 164 LEU A O 1
ATOM 1325 N N . LYS A 1 165 ? -3.590 -4.363 11.132 1.00 93.12 165 LYS A N 1
ATOM 1326 C CA . LYS A 1 165 ? -3.088 -4.767 12.454 1.00 93.12 165 LYS A CA 1
ATOM 1327 C C . LYS A 1 165 ? -4.176 -4.779 13.524 1.00 93.12 165 LYS A C 1
ATOM 1329 O O . LYS A 1 165 ? -4.179 -5.651 14.390 1.00 93.12 165 LYS A O 1
ATOM 1334 N N . LEU A 1 166 ? -5.131 -3.849 13.455 1.00 92.25 166 LEU A N 1
ATOM 1335 C CA . LEU A 1 166 ? -6.314 -3.882 14.316 1.00 92.25 166 LEU A CA 1
ATOM 1336 C C . LEU A 1 166 ? -7.158 -5.133 14.050 1.00 92.25 166 LEU A C 1
ATOM 1338 O O . LEU A 1 166 ? -7.501 -5.834 14.999 1.00 92.25 166 LEU A O 1
ATOM 1342 N N . ARG A 1 167 ? -7.461 -5.461 12.786 1.00 91.56 167 ARG A N 1
ATOM 1343 C CA . ARG A 1 167 ? -8.208 -6.691 12.463 1.00 91.56 167 ARG A CA 1
ATOM 1344 C C . ARG A 1 167 ? -7.486 -7.938 12.970 1.00 91.56 167 ARG A C 1
ATOM 1346 O O . ARG A 1 167 ? -8.120 -8.768 13.615 1.00 91.56 167 ARG A O 1
ATOM 1353 N N . GLU A 1 168 ? -6.176 -8.037 12.752 1.00 90.06 168 GLU A N 1
ATOM 1354 C CA . GLU A 1 168 ? -5.353 -9.155 13.229 1.00 90.06 168 GLU A CA 1
ATOM 1355 C C . GLU A 1 168 ? -5.384 -9.284 14.755 1.00 90.06 168 GLU A C 1
ATOM 1357 O O . GLU A 1 168 ? -5.634 -10.368 15.287 1.00 90.06 168 GLU A O 1
ATOM 1362 N N . PHE A 1 169 ? -5.179 -8.176 15.472 1.00 88.69 169 PHE A N 1
ATOM 1363 C CA . PHE A 1 169 ? -5.174 -8.176 16.931 1.00 88.69 169 PHE A CA 1
ATOM 1364 C C . PHE A 1 169 ? -6.531 -8.589 17.513 1.00 88.69 169 PHE A C 1
ATOM 1366 O O . PHE A 1 169 ? -6.600 -9.379 18.458 1.00 88.69 169 PHE A O 1
ATOM 1373 N N . TYR A 1 170 ? -7.618 -8.082 16.929 1.00 87.38 170 TYR A N 1
ATOM 1374 C CA . TYR A 1 170 ? -8.981 -8.430 17.327 1.00 87.38 170 TYR A CA 1
ATOM 1375 C C . TYR A 1 170 ? -9.464 -9.763 16.734 1.00 87.38 170 TYR A C 1
ATOM 1377 O O . TYR A 1 170 ? -10.562 -10.199 17.072 1.00 87.38 170 TYR A O 1
ATOM 1385 N N . LYS A 1 171 ? -8.642 -10.436 15.913 1.00 88.31 171 LYS A N 1
ATOM 1386 C CA . LYS A 1 171 ? -8.959 -11.692 15.211 1.00 88.31 171 LYS A CA 1
ATOM 1387 C C . LYS A 1 171 ? -10.244 -11.606 14.380 1.00 88.31 171 LYS A C 1
ATOM 1389 O O . LYS A 1 171 ? -10.994 -12.577 14.288 1.00 88.31 171 LYS A O 1
ATOM 1394 N N . ILE A 1 172 ? -10.484 -10.438 13.793 1.00 88.12 172 ILE A N 1
ATOM 1395 C CA . ILE A 1 172 ? -11.591 -10.194 12.868 1.00 88.12 172 ILE A CA 1
ATOM 1396 C C . ILE A 1 172 ? -11.319 -10.993 11.606 1.00 88.12 172 ILE A C 1
ATOM 1398 O O . ILE A 1 172 ? -10.198 -10.956 11.089 1.00 88.12 172 ILE A O 1
ATOM 1402 N N . LYS A 1 173 ? -12.314 -11.738 11.118 1.00 80.69 173 LYS A N 1
ATOM 1403 C CA . LYS A 1 173 ? -12.109 -12.510 9.899 1.00 80.69 173 LYS A CA 1
ATOM 1404 C C . LYS A 1 173 ? -11.929 -11.537 8.749 1.00 80.69 173 LYS A C 1
ATOM 1406 O O . LYS A 1 173 ? -12.705 -10.598 8.575 1.00 80.69 173 LYS A O 1
ATOM 1411 N N . ASP A 1 174 ? -10.918 -11.800 7.935 1.00 71.00 174 ASP A N 1
ATOM 1412 C CA . ASP A 1 174 ? -10.874 -11.243 6.599 1.00 71.00 174 ASP A CA 1
ATOM 1413 C C . ASP A 1 174 ? -12.090 -11.810 5.860 1.00 71.00 174 ASP A C 1
ATOM 1415 O O . ASP A 1 174 ? -12.104 -12.964 5.428 1.00 71.00 174 ASP A O 1
ATOM 1419 N N . THR A 1 175 ? -13.160 -11.025 5.784 1.00 60.84 175 THR A N 1
ATOM 1420 C CA . THR A 1 175 ? -14.366 -11.336 5.017 1.00 60.84 175 THR A CA 1
ATOM 1421 C C . THR A 1 175 ? -14.052 -11.204 3.529 1.00 60.84 175 THR A C 1
ATOM 1423 O O . THR A 1 175 ? -14.663 -10.418 2.826 1.00 60.84 175 THR A O 1
ATOM 1426 N N . CYS A 1 176 ? -13.044 -11.925 3.037 1.00 48.62 176 CYS A N 1
ATOM 1427 C CA . CYS A 1 176 ? -12.691 -11.989 1.627 1.00 48.62 176 CYS A CA 1
ATOM 1428 C C . CYS A 1 176 ? -13.699 -12.897 0.926 1.00 48.62 176 CYS A C 1
ATOM 1430 O O . CYS A 1 176 ? -13.580 -14.124 0.998 1.00 48.62 176 CYS A O 1
ATOM 1432 N N . GLY A 1 177 ? -14.673 -12.317 0.228 1.00 40.47 177 GLY A N 1
ATOM 1433 C CA . GLY A 1 177 ? -15.510 -13.064 -0.702 1.00 40.47 177 GLY A CA 1
ATOM 1434 C C . GLY A 1 177 ? -14.646 -13.730 -1.776 1.00 40.47 177 GLY A C 1
ATOM 1435 O O . GLY A 1 177 ? -14.254 -13.103 -2.753 1.00 40.47 177 GLY A O 1
ATOM 1436 N N . SER A 1 178 ? -14.348 -15.016 -1.604 1.00 34.47 178 SER A N 1
ATOM 1437 C CA . SER A 1 178 ? -13.821 -15.875 -2.664 1.00 34.47 178 SER A CA 1
ATOM 1438 C C . SER A 1 178 ? -14.977 -16.700 -3.215 1.00 34.47 178 SER A C 1
ATOM 1440 O O . SER A 1 178 ? -15.189 -17.851 -2.850 1.00 34.47 178 SER A O 1
ATOM 1442 N N . GLY A 1 179 ? -15.784 -16.084 -4.076 1.00 33.38 179 GLY A N 1
ATOM 1443 C CA . GLY A 1 179 ? -16.896 -16.790 -4.693 1.00 33.38 179 GLY A CA 1
ATOM 1444 C C . GLY A 1 179 ? -17.706 -15.917 -5.631 1.00 33.38 179 GLY A C 1
ATOM 1445 O O . GLY A 1 179 ? -18.472 -15.061 -5.199 1.00 33.38 179 GLY A O 1
ATOM 1446 N N . ILE A 1 180 ? -17.591 -16.202 -6.927 1.00 35.22 180 ILE A N 1
ATOM 1447 C CA . ILE A 1 180 ? -18.628 -15.884 -7.907 1.00 35.22 180 ILE A CA 1
ATOM 1448 C C . ILE A 1 180 ? -19.921 -16.529 -7.386 1.00 35.22 180 ILE A C 1
ATOM 1450 O O . ILE A 1 180 ? -20.057 -17.749 -7.442 1.00 35.22 180 ILE A O 1
ATOM 1454 N N . GLY A 1 181 ? -20.847 -15.734 -6.841 1.00 34.69 181 GLY A N 1
ATOM 1455 C CA . GLY A 1 181 ? -22.221 -16.192 -6.620 1.00 34.69 181 GLY A CA 1
ATOM 1456 C C . GLY A 1 181 ? -22.944 -15.799 -5.334 1.00 34.69 181 GLY A C 1
ATOM 1457 O O . GLY A 1 181 ? -24.142 -16.040 -5.296 1.00 34.69 181 GLY A O 1
ATOM 1458 N N . ASN A 1 182 ? -22.327 -15.176 -4.324 1.00 37.41 182 ASN A N 1
ATOM 1459 C CA . ASN A 1 182 ? -23.076 -14.669 -3.162 1.00 37.41 182 ASN A CA 1
ATOM 1460 C C . ASN A 1 182 ? -22.584 -13.284 -2.735 1.00 37.41 182 ASN A C 1
ATOM 1462 O O . ASN A 1 182 ? -21.392 -13.056 -2.563 1.00 37.41 182 ASN A O 1
ATOM 1466 N N . SER A 1 183 ? -23.528 -12.361 -2.557 1.00 46.12 183 SER A N 1
ATOM 1467 C CA . SER A 1 183 ? -23.338 -10.986 -2.089 1.00 46.12 183 SER A CA 1
ATOM 1468 C C . SER A 1 183 ? -22.960 -10.934 -0.598 1.00 46.12 183 SER A C 1
ATOM 1470 O O . SER A 1 183 ? -23.698 -10.381 0.225 1.00 46.12 183 SER A O 1
ATOM 1472 N N . GLU A 1 184 ? -21.854 -11.570 -0.223 1.00 59.31 184 GLU A N 1
ATOM 1473 C CA . GLU A 1 184 ? -21.294 -11.476 1.122 1.00 59.31 184 GLU A CA 1
ATOM 1474 C C . GLU A 1 184 ? -20.503 -10.171 1.229 1.00 59.31 184 GLU A C 1
ATOM 1476 O O . GLU A 1 184 ? -19.554 -9.920 0.486 1.00 59.31 184 GLU A O 1
ATOM 1481 N N . LEU A 1 185 ? -20.974 -9.299 2.120 1.00 68.81 185 LEU A N 1
ATOM 1482 C CA . LEU A 1 185 ? -20.408 -7.988 2.396 1.00 68.81 185 LEU A CA 1
ATOM 1483 C C . LEU A 1 185 ? -18.916 -8.138 2.748 1.00 68.81 185 LEU A C 1
ATOM 1485 O O . LEU A 1 185 ? -18.570 -8.540 3.854 1.00 68.81 185 LEU A O 1
ATOM 1489 N N . THR A 1 186 ? -18.044 -7.843 1.788 1.00 79.19 186 THR A N 1
ATOM 1490 C CA . THR A 1 186 ? -16.590 -7.997 1.911 1.00 79.19 186 THR A CA 1
ATOM 1491 C C . THR A 1 186 ? -15.973 -6.673 2.327 1.00 79.19 186 THR A C 1
ATOM 1493 O O . THR A 1 186 ? -16.294 -5.638 1.738 1.00 79.19 186 THR A O 1
ATOM 1496 N N . ASN A 1 187 ? -15.084 -6.684 3.322 1.00 88.75 187 ASN A N 1
ATOM 1497 C CA . ASN A 1 187 ? -14.348 -5.479 3.691 1.00 88.75 187 ASN A CA 1
ATOM 1498 C C . ASN A 1 187 ? -13.447 -5.029 2.515 1.00 88.75 187 ASN A C 1
ATOM 1500 O O . ASN A 1 187 ? -12.556 -5.786 2.114 1.00 88.75 187 ASN A O 1
ATOM 1504 N N . PRO A 1 188 ? -13.616 -3.801 1.980 1.00 91.31 188 PRO A N 1
ATOM 1505 C CA . PRO A 1 188 ? -12.873 -3.342 0.804 1.00 91.31 188 PRO A CA 1
ATOM 1506 C C . PRO A 1 188 ? -11.354 -3.275 0.983 1.00 91.31 188 PRO A C 1
ATOM 1508 O O . PRO A 1 188 ? -10.633 -3.270 -0.012 1.00 91.31 188 PRO A O 1
ATOM 1511 N N . LEU A 1 189 ? -10.850 -3.223 2.222 1.00 92.69 189 LEU A N 1
ATOM 1512 C CA . LEU A 1 189 ? -9.414 -3.173 2.496 1.00 92.69 189 LEU A CA 1
ATOM 1513 C C . LEU A 1 189 ? -8.733 -4.538 2.369 1.00 92.69 189 LEU A C 1
ATOM 1515 O O . LEU A 1 189 ? -7.524 -4.586 2.148 1.00 92.69 189 LEU A O 1
ATOM 1519 N N . CYS A 1 190 ? -9.476 -5.644 2.482 1.00 88.69 190 CYS A N 1
ATOM 1520 C CA . CYS A 1 190 ? -8.890 -6.986 2.466 1.00 88.69 190 CYS A CA 1
ATOM 1521 C C . CYS A 1 190 ? -8.171 -7.304 1.145 1.00 88.69 190 CYS A C 1
ATOM 1523 O O . CYS A 1 190 ? -7.165 -8.013 1.158 1.00 88.69 190 CYS A O 1
ATOM 1525 N N . LYS A 1 191 ?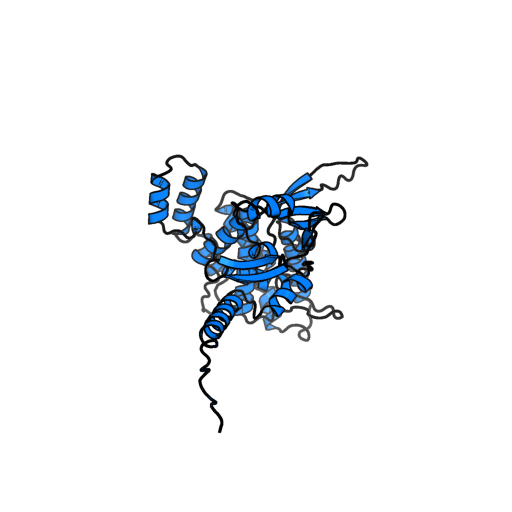 -8.606 -6.710 0.022 1.00 86.06 191 LYS A N 1
ATOM 1526 C CA . LYS A 1 191 ? -7.938 -6.850 -1.286 1.00 86.06 191 LYS A CA 1
ATOM 1527 C C . LYS A 1 191 ? -6.501 -6.307 -1.304 1.00 86.06 191 LYS A C 1
ATOM 1529 O O . LYS A 1 191 ? -5.717 -6.687 -2.167 1.00 86.06 191 LYS A O 1
ATOM 1534 N N . PHE A 1 192 ? -6.130 -5.467 -0.334 1.00 89.62 192 PHE A N 1
ATOM 1535 C CA . PHE A 1 192 ? -4.785 -4.902 -0.215 1.00 89.62 192 PHE A CA 1
ATOM 1536 C C . PHE A 1 192 ? -3.883 -5.648 0.764 1.00 89.62 192 PHE A C 1
ATOM 1538 O O . PHE A 1 192 ? -2.681 -5.404 0.729 1.00 89.62 192 PHE A O 1
ATOM 1545 N N . ASN A 1 193 ? -4.404 -6.553 1.606 1.00 89.12 193 ASN A N 1
ATOM 1546 C CA . ASN A 1 193 ? -3.627 -7.204 2.674 1.00 89.12 193 ASN A CA 1
ATOM 1547 C C . ASN A 1 193 ? -2.292 -7.763 2.152 1.00 89.12 193 ASN A C 1
ATOM 1549 O O . ASN A 1 193 ? -1.234 -7.479 2.709 1.00 89.12 193 ASN A O 1
ATOM 1553 N N . GLN A 1 194 ? -2.337 -8.480 1.025 1.00 86.44 194 GLN A N 1
ATOM 1554 C CA . GLN A 1 194 ? -1.157 -9.050 0.377 1.00 86.44 194 GLN A CA 1
ATOM 1555 C C . GLN A 1 194 ? -0.128 -7.982 -0.027 1.00 86.44 194 GLN A C 1
ATOM 1557 O O . GLN A 1 194 ? 1.065 -8.147 0.226 1.00 86.44 194 GLN A O 1
ATOM 1562 N N . TYR A 1 195 ? -0.576 -6.871 -0.615 1.00 89.12 195 TYR A N 1
ATOM 1563 C CA . TYR A 1 195 ? 0.320 -5.786 -1.011 1.00 89.12 195 TYR A CA 1
ATOM 1564 C C . TYR A 1 195 ? 0.896 -5.038 0.195 1.00 89.12 195 TYR A C 1
ATOM 1566 O O . TYR A 1 195 ? 2.075 -4.696 0.204 1.00 89.12 195 TYR A O 1
ATOM 1574 N N . LEU A 1 196 ? 0.117 -4.862 1.265 1.00 91.44 196 LEU A N 1
ATOM 1575 C CA . LEU A 1 196 ? 0.616 -4.264 2.505 1.00 91.44 196 LEU A CA 1
ATOM 1576 C C . LEU A 1 196 ? 1.719 -5.117 3.139 1.00 91.44 196 LEU A C 1
ATOM 1578 O O . LEU A 1 196 ? 2.684 -4.560 3.658 1.00 91.44 196 LEU A O 1
ATOM 1582 N N . TYR A 1 197 ? 1.623 -6.451 3.103 1.00 88.50 197 TYR A N 1
ATOM 1583 C CA . TYR A 1 197 ? 2.730 -7.305 3.552 1.00 88.50 197 TYR A CA 1
ATOM 1584 C C . TYR A 1 197 ? 3.962 -7.164 2.658 1.00 88.50 197 TYR A C 1
ATOM 1586 O O . TYR A 1 197 ? 5.075 -7.137 3.182 1.00 88.50 197 TYR A O 1
ATOM 1594 N N . ILE A 1 198 ? 3.782 -7.031 1.340 1.00 85.25 198 ILE A N 1
ATOM 1595 C CA . ILE A 1 198 ? 4.891 -6.789 0.407 1.00 85.25 198 ILE A CA 1
ATOM 1596 C C . ILE A 1 198 ? 5.604 -5.480 0.763 1.00 85.25 198 ILE A C 1
ATOM 1598 O O . ILE A 1 198 ? 6.811 -5.498 0.999 1.00 85.25 198 ILE A O 1
ATOM 1602 N N . LEU A 1 199 ? 4.876 -4.370 0.909 1.00 88.38 199 LEU A N 1
ATOM 1603 C CA . LEU A 1 199 ? 5.465 -3.067 1.246 1.00 88.38 199 LEU A CA 1
ATOM 1604 C C . LEU A 1 199 ? 6.213 -3.073 2.588 1.00 88.38 199 LEU A C 1
ATOM 1606 O O . LEU A 1 199 ? 7.280 -2.475 2.708 1.00 88.38 199 LEU A O 1
ATOM 1610 N N . GLN A 1 200 ? 5.679 -3.784 3.583 1.00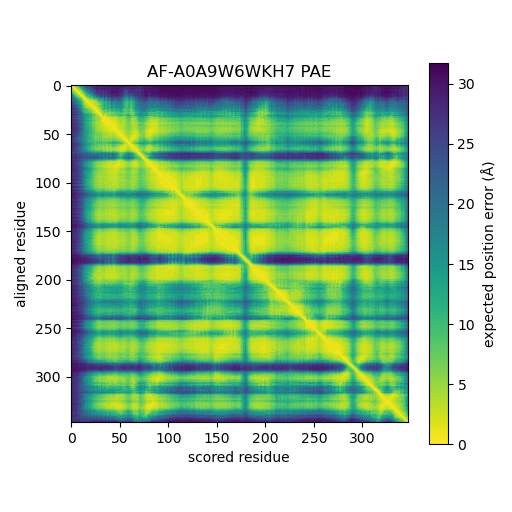 88.81 200 GLN A N 1
ATOM 1611 C CA . GLN A 1 200 ? 6.290 -3.903 4.911 1.00 88.81 200 GLN A CA 1
ATOM 1612 C C . GLN A 1 200 ? 7.583 -4.726 4.926 1.00 88.81 200 GLN A C 1
ATOM 1614 O O . GLN A 1 200 ? 8.394 -4.556 5.830 1.00 88.81 200 GLN A O 1
ATOM 1619 N N . ASN A 1 201 ? 7.765 -5.643 3.972 1.00 82.94 201 ASN A N 1
ATOM 1620 C CA . ASN A 1 201 ? 8.838 -6.642 4.025 1.00 82.94 201 ASN A CA 1
ATOM 1621 C C . ASN A 1 201 ? 9.811 -6.570 2.843 1.00 82.94 201 ASN A C 1
ATOM 1623 O O . ASN A 1 201 ? 10.795 -7.315 2.819 1.00 82.94 201 ASN A O 1
ATOM 1627 N N . THR A 1 202 ? 9.556 -5.710 1.856 1.00 76.25 202 THR A N 1
ATOM 1628 C CA . THR A 1 202 ? 10.480 -5.534 0.735 1.00 76.25 202 THR A CA 1
ATOM 1629 C C . THR A 1 202 ? 11.639 -4.646 1.156 1.00 76.25 202 THR A C 1
ATOM 1631 O O . THR A 1 202 ? 11.434 -3.545 1.649 1.00 76.25 202 THR A O 1
ATOM 1634 N N . ILE A 1 203 ? 12.865 -5.112 0.940 1.00 73.69 203 ILE A N 1
ATOM 1635 C CA . ILE A 1 203 ? 14.064 -4.329 1.241 1.00 73.69 203 ILE A CA 1
ATOM 1636 C C . ILE A 1 203 ? 14.158 -3.197 0.219 1.00 73.69 203 ILE A C 1
ATOM 1638 O O . ILE A 1 203 ? 14.074 -3.441 -0.985 1.00 73.69 203 ILE A O 1
ATOM 1642 N N . VAL A 1 204 ? 14.308 -1.970 0.706 1.00 74.50 204 VAL A N 1
ATOM 1643 C CA . VAL A 1 204 ? 14.508 -0.784 -0.123 1.00 74.50 204 VAL A CA 1
ATOM 1644 C C . VAL A 1 204 ? 15.800 -0.139 0.326 1.00 74.50 204 VAL A C 1
ATOM 1646 O O . VAL A 1 204 ? 15.887 0.327 1.457 1.00 74.50 204 VAL A O 1
ATOM 1649 N N . GLU A 1 205 ? 16.795 -0.121 -0.553 1.00 71.06 205 GLU A N 1
ATOM 1650 C CA . GLU A 1 205 ? 17.996 0.678 -0.331 1.00 71.06 205 GLU A CA 1
ATOM 1651 C C . GLU A 1 205 ? 17.592 2.149 -0.454 1.00 71.06 205 GLU A C 1
ATOM 1653 O O . GLU A 1 205 ? 17.227 2.629 -1.530 1.00 71.06 205 GLU A O 1
ATOM 1658 N N . SER A 1 206 ? 17.544 2.846 0.678 1.00 74.38 206 SER A N 1
ATOM 1659 C CA . SER A 1 206 ? 17.114 4.237 0.740 1.00 74.38 206 SER A CA 1
ATOM 1660 C C . SER A 1 206 ? 17.896 4.990 1.796 1.00 74.38 206 SER A C 1
ATOM 1662 O O . SER A 1 206 ? 18.170 4.466 2.873 1.00 74.38 206 SER A O 1
ATOM 1664 N N . ILE A 1 207 ? 18.127 6.273 1.530 1.00 72.12 207 ILE A N 1
ATOM 1665 C CA . ILE A 1 207 ? 18.631 7.234 2.510 1.00 72.12 207 ILE A CA 1
ATOM 1666 C C . ILE A 1 207 ? 17.820 7.226 3.819 1.00 72.12 207 ILE A C 1
ATOM 1668 O O . ILE A 1 207 ? 18.355 7.439 4.895 1.00 72.12 207 ILE A O 1
ATOM 1672 N N . ASN A 1 208 ? 16.530 6.906 3.744 1.00 71.62 208 ASN A N 1
ATOM 1673 C CA . ASN A 1 208 ? 15.642 6.815 4.903 1.00 71.62 208 ASN A CA 1
ATOM 1674 C C . ASN A 1 208 ? 15.946 5.636 5.832 1.00 71.62 208 ASN A C 1
ATOM 1676 O O . ASN A 1 208 ? 15.433 5.599 6.946 1.00 71.62 208 ASN A O 1
ATOM 1680 N N . SER A 1 209 ? 16.703 4.652 5.346 1.00 68.25 209 SER A N 1
ATOM 1681 C CA . SER A 1 209 ? 17.153 3.488 6.113 1.00 68.25 209 SER A CA 1
ATOM 1682 C C . SER A 1 209 ? 18.606 3.604 6.579 1.00 68.25 209 SER A C 1
ATOM 1684 O O . SER A 1 209 ? 19.087 2.706 7.267 1.00 68.25 209 SER A O 1
ATOM 1686 N N . GLU A 1 210 ? 19.297 4.686 6.207 1.00 72.50 210 GLU A N 1
ATOM 1687 C CA . GLU A 1 210 ? 20.669 4.952 6.636 1.00 72.50 210 GLU A CA 1
ATOM 1688 C C . GLU A 1 210 ? 20.695 5.426 8.090 1.00 72.50 210 GLU A C 1
ATOM 1690 O O . GLU A 1 210 ? 19.770 6.079 8.583 1.00 72.50 210 GLU A O 1
ATOM 1695 N N . ASP A 1 211 ? 21.782 5.117 8.790 1.00 73.75 211 ASP A N 1
ATOM 1696 C CA . ASP A 1 211 ? 21.987 5.618 10.140 1.00 73.75 211 ASP A CA 1
ATOM 1697 C C . ASP A 1 211 ? 22.335 7.120 10.132 1.00 73.75 211 ASP A C 1
ATOM 1699 O O . ASP A 1 211 ? 22.901 7.654 9.175 1.00 73.75 211 ASP A O 1
ATOM 1703 N N . LEU A 1 212 ? 22.020 7.817 11.228 1.00 72.94 212 LEU A N 1
ATOM 1704 C CA . LEU A 1 212 ? 22.230 9.264 11.339 1.00 72.94 212 LEU A CA 1
ATOM 1705 C C . LEU A 1 212 ? 23.689 9.697 11.123 1.00 72.94 212 LEU A C 1
ATOM 1707 O O . LEU A 1 212 ? 23.904 10.806 10.644 1.00 72.94 212 LEU A O 1
ATOM 1711 N N . ILE A 1 213 ? 24.676 8.849 11.441 1.00 79.69 213 ILE A N 1
ATOM 1712 C CA . ILE A 1 213 ? 26.100 9.179 11.266 1.00 79.69 213 ILE A CA 1
ATOM 1713 C C . ILE A 1 213 ? 26.435 9.185 9.775 1.00 79.69 213 ILE A C 1
ATOM 1715 O O . ILE A 1 213 ? 27.076 10.116 9.284 1.00 79.69 213 ILE A O 1
ATOM 1719 N N . SER A 1 214 ? 25.969 8.172 9.043 1.00 79.06 214 SER A N 1
ATOM 1720 C CA . SER A 1 214 ? 26.108 8.117 7.586 1.00 79.06 214 SER A CA 1
ATOM 1721 C C . SER A 1 214 ? 25.422 9.313 6.919 1.00 79.06 214 SER A C 1
ATOM 1723 O O . SER A 1 214 ? 26.004 9.950 6.039 1.00 79.06 214 SER A O 1
ATOM 1725 N N . LEU A 1 215 ? 24.227 9.687 7.383 1.00 75.56 215 LEU A N 1
ATOM 1726 C CA . LEU A 1 215 ? 23.507 10.858 6.878 1.00 75.56 215 LEU A CA 1
ATOM 1727 C C . LEU A 1 215 ? 24.226 12.183 7.151 1.00 75.56 215 LEU A C 1
ATOM 1729 O O . LEU A 1 215 ? 24.311 13.012 6.247 1.00 75.56 215 LEU A O 1
ATOM 1733 N N . GLU A 1 216 ? 24.762 12.373 8.359 1.00 80.81 216 GLU A N 1
ATOM 1734 C CA . GLU A 1 216 ? 25.554 13.555 8.722 1.00 80.81 216 GLU A CA 1
ATOM 1735 C C . GLU A 1 216 ? 26.803 13.668 7.834 1.00 80.81 216 GLU A C 1
ATOM 1737 O O . GLU A 1 216 ? 27.104 14.736 7.303 1.00 80.81 216 GLU A O 1
ATOM 1742 N N . TYR A 1 217 ? 27.472 12.545 7.562 1.00 82.56 217 TYR A N 1
ATOM 1743 C CA . TYR A 1 217 ? 28.605 12.513 6.639 1.00 82.56 217 TYR A CA 1
ATOM 1744 C C . TYR A 1 217 ? 28.222 12.940 5.213 1.00 82.56 217 TYR A C 1
ATOM 1746 O O . TYR A 1 217 ? 28.919 13.749 4.598 1.00 82.56 217 TYR A O 1
ATOM 1754 N N . TYR A 1 218 ? 27.111 12.430 4.671 1.00 79.00 218 TYR A N 1
ATOM 1755 C CA . TYR A 1 218 ? 26.627 12.848 3.352 1.00 79.00 218 TYR A CA 1
ATOM 1756 C C . TYR A 1 218 ? 26.187 14.320 3.332 1.00 79.00 218 TYR A C 1
ATOM 1758 O O . TYR A 1 218 ? 26.441 15.013 2.346 1.00 79.00 218 TYR A O 1
ATOM 1766 N N . TYR A 1 219 ? 25.584 14.810 4.418 1.00 80.25 219 TYR A N 1
ATOM 1767 C CA . TYR A 1 219 ? 25.212 16.216 4.572 1.00 80.25 219 TYR A CA 1
ATOM 1768 C C . TYR A 1 219 ? 26.433 17.133 4.445 1.00 80.25 219 TYR A C 1
ATOM 1770 O O . TYR A 1 219 ? 26.416 18.103 3.683 1.00 80.25 219 TYR A O 1
ATOM 1778 N N . ASP A 1 220 ? 27.520 16.770 5.125 1.00 83.44 220 ASP A N 1
ATOM 1779 C CA . ASP A 1 220 ? 28.784 17.503 5.089 1.00 83.44 220 ASP A CA 1
ATOM 1780 C C . ASP A 1 220 ? 29.490 17.418 3.725 1.00 83.44 220 ASP A C 1
ATOM 1782 O O . ASP A 1 220 ? 30.183 18.358 3.325 1.00 83.44 220 ASP A O 1
ATOM 1786 N N . LEU A 1 221 ? 29.324 16.307 2.995 1.00 84.25 221 LEU A N 1
ATOM 1787 C CA . LEU A 1 221 ? 29.889 16.125 1.653 1.00 84.25 221 LEU A CA 1
ATOM 1788 C C . LEU A 1 221 ? 29.175 16.944 0.572 1.00 84.25 221 LEU A C 1
ATOM 1790 O O . LEU A 1 221 ? 29.818 17.347 -0.401 1.00 84.25 221 LEU A O 1
ATOM 1794 N N . PHE A 1 222 ? 27.872 17.185 0.726 1.00 80.69 222 PHE A N 1
ATOM 1795 C CA . PHE A 1 222 ? 27.041 17.879 -0.263 1.00 80.69 222 PHE A CA 1
ATOM 1796 C C . PHE A 1 222 ? 26.377 19.141 0.316 1.00 80.69 222 PHE A C 1
ATOM 1798 O O . PHE A 1 222 ? 25.148 19.275 0.282 1.00 80.69 222 PHE A O 1
ATOM 1805 N N . PRO A 1 223 ? 27.165 20.107 0.831 1.00 75.06 223 PRO A N 1
ATOM 1806 C CA . PRO A 1 223 ? 26.612 21.291 1.464 1.00 75.06 223 PRO A CA 1
ATOM 1807 C C . PRO A 1 223 ? 25.851 22.135 0.434 1.00 75.06 223 PRO A C 1
ATOM 1809 O O . PRO A 1 223 ? 26.421 22.607 -0.550 1.00 75.06 223 PRO A O 1
ATOM 1812 N N . GLY A 1 224 ? 24.558 22.351 0.682 1.00 72.44 224 GLY A N 1
ATOM 1813 C CA . GLY A 1 224 ? 23.686 23.163 -0.172 1.00 72.44 224 GLY A CA 1
ATOM 1814 C C . GLY A 1 224 ? 22.797 22.376 -1.139 1.00 72.44 224 GLY A C 1
ATOM 1815 O O . GLY A 1 224 ? 21.947 22.989 -1.788 1.00 72.44 224 GLY A O 1
ATOM 1816 N N . GLU A 1 225 ? 22.915 21.045 -1.200 1.00 80.62 225 GLU A N 1
ATOM 1817 C CA . GLU A 1 225 ? 21.925 20.218 -1.896 1.00 80.62 225 GLU A CA 1
ATOM 1818 C C . GLU A 1 225 ? 20.605 20.216 -1.119 1.00 80.62 225 GLU A C 1
ATOM 1820 O O . GLU A 1 225 ? 20.450 19.563 -0.083 1.00 80.62 225 GLU A O 1
ATOM 1825 N N . THR A 1 226 ? 19.649 21.002 -1.612 1.00 73.44 226 THR A N 1
ATOM 1826 C CA . THR A 1 226 ? 18.380 21.293 -0.925 1.00 73.44 226 THR A CA 1
ATOM 1827 C C . THR A 1 226 ? 17.553 20.039 -0.665 1.00 73.44 226 THR A C 1
ATOM 1829 O O . THR A 1 226 ? 17.075 19.855 0.449 1.00 73.44 226 THR A O 1
ATOM 1832 N N . ASN A 1 227 ? 17.459 19.131 -1.641 1.00 69.31 227 ASN A N 1
ATOM 1833 C CA . ASN A 1 227 ? 16.719 17.875 -1.493 1.00 69.31 227 ASN A CA 1
ATOM 1834 C C . ASN A 1 227 ? 17.314 16.977 -0.402 1.00 69.31 227 ASN A C 1
ATOM 1836 O O . ASN A 1 227 ? 16.578 16.438 0.422 1.00 69.31 227 ASN A O 1
ATOM 1840 N N . PHE A 1 228 ? 18.644 16.850 -0.369 1.00 71.31 228 PHE A N 1
ATOM 1841 C CA . PHE A 1 228 ? 19.334 16.060 0.648 1.00 71.31 228 PHE A CA 1
ATOM 1842 C C . PHE A 1 228 ? 19.188 16.705 2.033 1.00 71.31 228 PHE A C 1
ATOM 1844 O O . PHE A 1 228 ? 18.852 16.033 3.003 1.00 71.31 228 PHE A O 1
ATOM 1851 N N . THR A 1 229 ? 19.372 18.025 2.110 1.00 72.31 229 THR A N 1
ATOM 1852 C CA . THR A 1 229 ? 19.241 18.811 3.347 1.00 72.31 229 THR A CA 1
ATOM 1853 C C . THR A 1 229 ? 17.849 18.671 3.958 1.00 72.31 229 THR A C 1
ATOM 1855 O O . THR A 1 229 ? 17.722 18.381 5.146 1.00 72.31 229 THR A O 1
ATOM 1858 N N . SER A 1 230 ? 16.799 18.829 3.148 1.00 72.56 230 SER A N 1
ATOM 1859 C CA . SER A 1 230 ? 15.417 18.657 3.597 1.00 72.56 230 SER A CA 1
ATOM 1860 C C . SER A 1 230 ? 15.145 17.231 4.072 1.00 72.56 230 SER A C 1
ATOM 1862 O O . SER A 1 230 ? 14.492 17.059 5.097 1.00 72.56 230 SER A O 1
ATOM 1864 N N . GLN A 1 231 ? 15.676 16.220 3.376 1.00 75.12 231 GLN A N 1
ATOM 1865 C CA . GLN A 1 231 ? 15.515 14.822 3.776 1.00 75.12 231 GLN A CA 1
ATOM 1866 C C . GLN A 1 231 ? 16.243 14.515 5.091 1.00 75.12 231 GLN A C 1
ATOM 1868 O O . GLN A 1 231 ? 15.681 13.856 5.958 1.00 75.12 231 GLN A O 1
ATOM 1873 N N . TYR A 1 232 ? 17.465 15.018 5.266 1.00 74.25 232 TYR A N 1
ATOM 1874 C CA . TYR A 1 232 ? 18.245 14.838 6.489 1.00 74.25 232 TYR A CA 1
ATOM 1875 C C . TYR A 1 232 ? 17.553 15.449 7.712 1.00 74.25 232 TYR A C 1
ATOM 1877 O O . TYR A 1 232 ? 17.364 14.760 8.713 1.00 74.25 232 TYR A O 1
ATOM 1885 N N . LEU A 1 233 ? 17.119 16.711 7.612 1.00 75.19 233 LEU A N 1
ATOM 1886 C CA . LEU A 1 233 ? 16.393 17.387 8.692 1.00 75.19 233 LEU A CA 1
ATOM 1887 C C . LEU A 1 233 ? 15.095 16.647 9.040 1.00 75.19 233 LEU A C 1
ATOM 1889 O O . LEU A 1 233 ? 14.800 16.429 10.211 1.00 75.19 233 LEU A O 1
ATOM 1893 N N . PHE A 1 234 ? 14.370 16.177 8.025 1.00 76.88 234 PHE A N 1
ATOM 1894 C CA . PHE A 1 234 ? 13.174 15.360 8.209 1.00 76.88 234 PHE A CA 1
ATOM 1895 C C . PHE A 1 234 ? 13.465 14.043 8.952 1.00 76.88 234 PHE A C 1
ATOM 1897 O O . PHE A 1 234 ? 12.738 13.680 9.876 1.00 76.88 234 PHE A O 1
ATOM 1904 N N . LEU A 1 235 ? 14.542 13.332 8.603 1.00 74.69 235 LEU A N 1
ATOM 1905 C CA . LEU A 1 235 ? 14.927 12.088 9.282 1.00 74.69 235 LEU A CA 1
ATOM 1906 C C . LEU A 1 235 ? 15.367 12.329 10.735 1.00 74.69 235 LEU A C 1
ATOM 1908 O O . LEU A 1 235 ? 15.071 11.502 11.601 1.00 74.69 235 LEU A O 1
ATOM 1912 N N . GLN A 1 236 ? 16.008 13.466 11.026 1.00 71.56 236 GLN A N 1
ATOM 1913 C CA . GLN A 1 236 ? 16.297 13.873 12.405 1.00 71.56 236 GLN A CA 1
ATOM 1914 C C . GLN A 1 236 ? 15.009 14.086 13.214 1.00 71.56 236 GLN A C 1
ATOM 1916 O O . GLN A 1 236 ? 14.909 13.578 14.330 1.00 71.56 236 GLN A O 1
ATOM 1921 N N . GLU A 1 237 ? 14.005 14.756 12.641 1.00 71.19 237 GLU A N 1
ATOM 1922 C CA . GLU A 1 237 ? 12.700 14.964 13.289 1.00 71.19 237 GLU A CA 1
ATOM 1923 C C . GLU A 1 237 ? 11.932 13.649 13.522 1.00 71.19 237 GLU A C 1
ATOM 1925 O O . GLU A 1 237 ? 11.254 13.498 14.537 1.00 71.19 237 GLU A O 1
ATOM 1930 N N . ILE A 1 238 ? 12.049 12.666 12.622 1.00 70.69 238 ILE A N 1
ATOM 1931 C CA . ILE A 1 238 ? 11.411 11.345 12.783 1.00 70.69 238 ILE A CA 1
ATOM 1932 C C . ILE A 1 238 ? 12.032 10.518 13.902 1.00 70.69 238 ILE A C 1
ATOM 1934 O O . ILE A 1 238 ? 11.320 9.760 14.576 1.00 70.69 238 ILE A O 1
ATOM 1938 N N . ASN A 1 239 ? 13.354 10.617 14.065 1.00 66.12 239 ASN A N 1
ATOM 1939 C CA . ASN A 1 239 ? 14.071 9.885 15.103 1.00 66.12 239 ASN A CA 1
ATOM 1940 C C . ASN A 1 239 ? 13.584 10.298 16.505 1.00 66.12 239 ASN A C 1
ATOM 1942 O O . ASN A 1 239 ? 13.509 9.467 17.411 1.00 66.12 239 ASN A O 1
ATOM 1946 N N . ASP A 1 240 ? 13.117 11.540 16.644 1.00 62.03 240 ASP A N 1
ATOM 1947 C CA . ASP A 1 240 ? 12.383 12.034 17.807 1.00 62.03 240 ASP A CA 1
ATOM 1948 C C . ASP A 1 240 ? 10.885 11.663 17.733 1.00 62.03 240 ASP A C 1
ATOM 1950 O O . ASP A 1 240 ? 10.027 12.537 17.719 1.00 62.03 240 ASP A O 1
ATOM 1954 N N . GLU A 1 241 ? 10.565 10.356 17.692 1.00 64.62 241 GLU A N 1
ATOM 1955 C CA . GLU A 1 241 ? 9.211 9.753 17.617 1.00 64.62 241 GLU A CA 1
ATOM 1956 C C . GLU A 1 241 ? 8.094 10.736 17.204 1.00 64.62 241 GLU A C 1
ATOM 1958 O O . GLU A 1 241 ? 7.493 11.387 18.079 1.00 64.62 241 GLU A O 1
ATOM 1963 N N . ILE A 1 242 ? 7.789 10.812 15.899 1.00 73.31 242 ILE A N 1
ATOM 1964 C CA . ILE A 1 242 ? 6.808 11.775 15.379 1.00 73.31 242 ILE A CA 1
ATOM 1965 C C . ILE A 1 242 ? 5.512 11.726 16.193 1.00 73.31 242 ILE A C 1
ATOM 1967 O O . ILE A 1 242 ? 4.972 10.652 16.475 1.00 73.31 242 ILE A O 1
ATOM 1971 N N . GLU A 1 243 ? 4.985 12.900 16.538 1.00 79.25 243 GLU A N 1
ATOM 1972 C CA . GLU A 1 243 ? 3.747 13.069 17.304 1.00 79.25 243 GLU A CA 1
ATOM 1973 C C . GLU A 1 243 ? 2.592 12.217 16.751 1.00 79.25 243 GLU A C 1
ATOM 1975 O O . GLU A 1 243 ? 1.854 11.606 17.525 1.00 79.25 243 GLU A O 1
ATOM 1980 N N . PHE A 1 244 ? 2.506 12.055 15.426 1.00 84.69 244 PHE A N 1
ATOM 1981 C CA . PHE A 1 244 ? 1.508 11.195 14.793 1.00 84.69 244 PHE A CA 1
ATOM 1982 C C . PHE A 1 244 ? 1.634 9.713 15.210 1.00 84.69 244 PHE A C 1
ATOM 1984 O O . PHE A 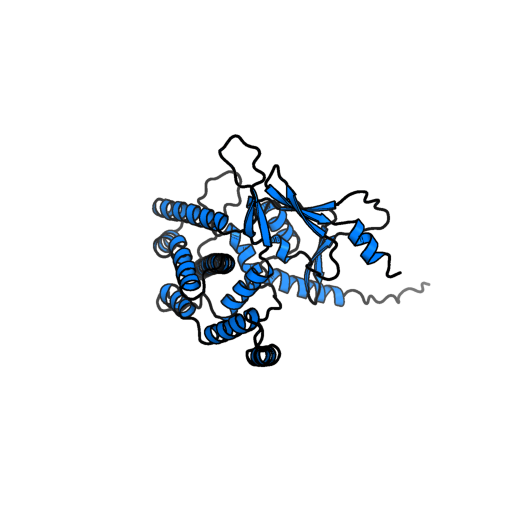1 244 ? 0.620 9.051 15.422 1.00 84.69 244 PHE A O 1
ATOM 1991 N N . ILE A 1 245 ? 2.848 9.165 15.358 1.00 87.56 245 ILE A N 1
ATOM 1992 C CA . ILE A 1 245 ? 3.068 7.761 15.760 1.00 87.56 245 ILE A CA 1
ATOM 1993 C C . ILE A 1 245 ? 2.561 7.551 17.183 1.00 87.56 245 ILE A C 1
ATOM 1995 O O . ILE A 1 245 ? 1.855 6.576 17.467 1.00 87.56 245 ILE A O 1
ATOM 1999 N N . LYS A 1 246 ? 2.895 8.487 18.078 1.00 86.44 246 LYS A N 1
ATOM 2000 C CA . LYS A 1 246 ? 2.404 8.491 19.462 1.00 86.44 246 LYS A CA 1
ATOM 2001 C C . LYS A 1 246 ? 0.884 8.589 19.488 1.00 86.44 246 LYS A C 1
ATOM 2003 O O . LYS A 1 246 ? 0.237 7.805 20.182 1.00 86.44 246 LYS A O 1
ATOM 2008 N N . PHE A 1 247 ? 0.328 9.491 18.685 1.00 87.06 247 PHE A N 1
ATOM 2009 C CA . PHE A 1 247 ? -1.106 9.699 18.546 1.00 87.06 247 PHE A CA 1
ATOM 2010 C C . PHE A 1 247 ? -1.826 8.416 18.113 1.00 87.06 247 PHE A C 1
ATOM 2012 O O . PHE A 1 247 ? -2.638 7.907 18.884 1.00 87.06 247 PHE A O 1
ATOM 2019 N N . ILE A 1 248 ? -1.461 7.823 16.970 1.00 88.38 248 ILE A N 1
ATOM 2020 C CA . ILE A 1 248 ? -2.098 6.608 16.428 1.00 88.38 248 ILE A CA 1
ATOM 2021 C C . ILE A 1 248 ? -2.040 5.444 17.424 1.00 88.38 248 ILE A C 1
ATOM 2023 O O . ILE A 1 248 ? -3.046 4.768 17.653 1.00 88.38 248 ILE A O 1
ATOM 2027 N N . ASN A 1 249 ? -0.879 5.209 18.043 1.00 90.50 249 ASN A N 1
ATOM 2028 C CA . ASN A 1 249 ? -0.740 4.138 19.030 1.00 90.50 249 ASN A CA 1
ATOM 2029 C C . ASN A 1 249 ? -1.555 4.410 20.303 1.00 90.50 249 ASN A C 1
ATOM 2031 O O . ASN A 1 249 ? -2.087 3.470 20.885 1.00 90.50 249 ASN A O 1
ATOM 2035 N N . SER A 1 250 ? -1.673 5.667 20.738 1.00 88.06 250 SER A N 1
ATOM 2036 C CA . SER A 1 250 ? -2.478 6.020 21.915 1.00 88.06 250 SER A CA 1
ATOM 2037 C C . SER A 1 250 ? -3.985 5.968 21.653 1.00 88.06 250 SER A C 1
ATOM 2039 O O . SER A 1 250 ? -4.734 5.531 22.521 1.00 88.06 250 SER A O 1
ATOM 2041 N N . GLU A 1 251 ? -4.432 6.374 20.463 1.00 87.38 251 GLU A N 1
ATOM 2042 C CA . GLU A 1 251 ? -5.853 6.447 20.117 1.00 87.38 251 GLU A CA 1
ATOM 2043 C C . GLU A 1 251 ? -6.430 5.062 19.806 1.00 87.38 251 GLU A C 1
ATOM 2045 O O . GLU A 1 251 ? -7.534 4.729 20.241 1.00 87.38 251 GLU A O 1
ATOM 2050 N N . PHE A 1 252 ? -5.680 4.230 19.078 1.00 86.50 252 PHE A N 1
ATOM 2051 C CA . PHE A 1 252 ? -6.192 2.954 18.570 1.00 86.50 252 PHE A CA 1
ATOM 2052 C C . PHE A 1 252 ? -5.524 1.725 19.189 1.00 86.50 252 PHE A C 1
ATOM 2054 O O . PHE A 1 252 ? -6.079 0.627 19.124 1.00 86.50 252 PHE A O 1
ATOM 2061 N N . GLY A 1 253 ? -4.344 1.882 19.787 1.00 82.12 253 GLY A N 1
ATOM 2062 C CA . GLY A 1 253 ? -3.509 0.787 20.272 1.00 82.12 253 GLY A CA 1
ATOM 2063 C C . GLY A 1 253 ? -3.822 0.325 21.692 1.00 82.12 253 GLY A C 1
ATOM 2064 O O . GLY A 1 253 ? -2.926 -0.195 22.344 1.00 82.12 253 GLY A O 1
ATOM 2065 N N . GLU A 1 254 ? -5.044 0.491 22.201 1.00 80.62 254 GLU A N 1
ATOM 2066 C CA . GLU A 1 254 ? -5.421 -0.005 23.531 1.00 80.62 254 GLU A CA 1
ATOM 2067 C C . GLU A 1 254 ? -6.714 -0.832 23.500 1.00 80.62 254 GLU A C 1
ATOM 2069 O O . GLU A 1 254 ? -7.737 -0.425 22.938 1.00 80.62 254 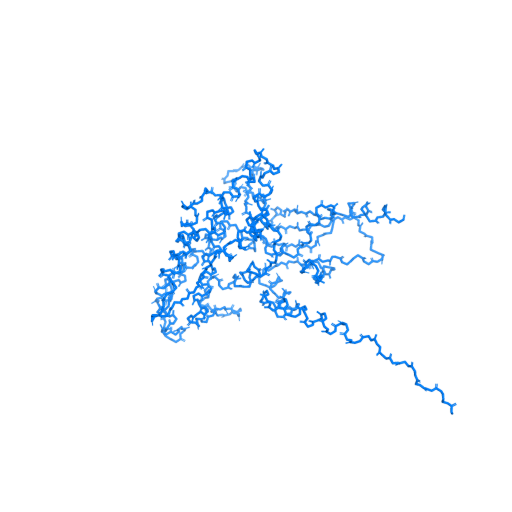GLU A O 1
ATOM 2074 N N . LYS A 1 255 ? -6.670 -2.008 24.138 1.00 72.56 255 LYS A N 1
ATOM 2075 C CA . LYS A 1 255 ? -7.830 -2.871 24.394 1.00 72.56 255 LYS A CA 1
ATOM 2076 C C . LYS A 1 255 ? -7.746 -3.457 25.794 1.00 72.56 255 LYS A C 1
ATOM 2078 O O . LYS A 1 255 ? -6.781 -4.150 26.087 1.00 72.56 255 LYS A O 1
ATOM 2083 N N . ASP A 1 256 ? -8.763 -3.253 26.628 1.00 73.88 256 ASP A N 1
ATOM 2084 C CA . ASP A 1 256 ? -8.862 -3.881 27.956 1.00 73.88 256 ASP A CA 1
ATOM 2085 C C . ASP A 1 256 ? -7.587 -3.692 28.816 1.00 73.88 256 ASP A C 1
ATOM 2087 O O . ASP A 1 256 ? -7.197 -4.570 29.582 1.00 73.88 256 ASP A O 1
ATOM 2091 N N . GLY A 1 257 ? -6.894 -2.555 28.653 1.00 75.25 257 GLY A N 1
ATOM 2092 C CA . GLY A 1 257 ? -5.614 -2.249 29.307 1.00 75.25 257 GLY A CA 1
ATOM 2093 C C . GLY A 1 257 ? -4.366 -2.861 28.650 1.00 75.25 257 GLY A C 1
ATOM 2094 O O . GLY A 1 257 ? -3.247 -2.610 29.101 1.00 75.25 257 GLY A O 1
ATOM 2095 N N . HIS A 1 258 ? -4.514 -3.637 27.575 1.00 78.00 258 HIS A N 1
ATOM 2096 C CA . HIS A 1 258 ? -3.413 -4.133 26.753 1.00 78.00 258 HIS A CA 1
ATOM 2097 C C . HIS A 1 258 ? -3.065 -3.137 25.649 1.00 78.00 258 HIS A C 1
ATOM 2099 O O . HIS A 1 258 ? -3.897 -2.819 24.796 1.00 78.00 258 HIS A O 1
ATOM 2105 N N . LYS A 1 259 ? -1.806 -2.687 25.648 1.00 82.44 259 LYS A N 1
ATOM 2106 C CA . LYS A 1 259 ? -1.260 -1.821 24.603 1.00 82.44 259 LYS A CA 1
ATOM 2107 C C . LYS A 1 259 ? -0.726 -2.630 23.426 1.00 82.44 259 LYS A C 1
ATOM 2109 O O . LYS A 1 259 ? -0.033 -3.629 23.613 1.00 82.44 259 LYS A O 1
ATOM 2114 N N . ILE A 1 260 ? -1.008 -2.153 22.224 1.00 85.94 260 ILE A N 1
ATOM 2115 C CA . ILE A 1 260 ? -0.561 -2.697 20.947 1.00 85.94 260 ILE A CA 1
ATOM 2116 C C . ILE A 1 260 ? 0.228 -1.602 20.254 1.00 85.94 260 ILE A C 1
ATOM 2118 O O . ILE A 1 260 ? -0.257 -0.485 20.082 1.00 85.94 260 ILE A O 1
ATOM 2122 N N . LYS A 1 261 ? 1.431 -1.943 19.807 1.00 88.69 261 LYS A N 1
ATOM 2123 C CA . LYS A 1 261 ? 2.199 -1.080 18.918 1.00 88.69 261 LYS A CA 1
ATOM 2124 C C . LYS A 1 261 ? 1.703 -1.310 17.489 1.00 88.69 261 LYS A C 1
ATOM 2126 O O . LYS A 1 261 ? 2.055 -2.305 16.857 1.00 88.69 261 LYS A O 1
ATOM 2131 N N . LEU A 1 262 ? 0.828 -0.432 17.009 1.00 91.94 262 LEU A N 1
ATOM 2132 C CA . LEU A 1 262 ? 0.279 -0.489 15.654 1.00 91.94 262 LEU A CA 1
ATOM 2133 C C . LEU A 1 262 ? 1.324 -0.023 14.642 1.00 91.94 262 LEU A C 1
ATOM 2135 O O . LEU A 1 262 ? 1.534 -0.680 13.625 1.00 91.94 262 LEU A O 1
ATOM 2139 N N . ILE A 1 263 ? 2.035 1.060 14.939 1.00 91.69 263 ILE A N 1
ATOM 2140 C CA . ILE A 1 263 ? 3.077 1.604 14.063 1.00 91.69 263 ILE A CA 1
ATOM 2141 C C . ILE A 1 263 ? 4.289 2.082 14.858 1.00 91.69 263 ILE A C 1
ATOM 2143 O O . ILE A 1 263 ? 4.189 2.370 16.050 1.00 91.69 263 ILE A O 1
ATOM 2147 N N . ASP A 1 264 ? 5.431 2.170 14.192 1.00 88.94 264 ASP A N 1
ATOM 2148 C CA . ASP A 1 264 ? 6.655 2.768 14.711 1.00 88.94 264 ASP A CA 1
ATOM 2149 C C . ASP A 1 264 ? 7.451 3.459 13.610 1.00 88.94 264 ASP A C 1
ATOM 2151 O O . ASP A 1 264 ? 7.054 3.419 12.443 1.00 88.94 264 ASP A O 1
ATOM 2155 N N . SER A 1 265 ? 8.528 4.144 14.002 1.00 84.75 265 SER A N 1
ATOM 2156 C CA . SER A 1 265 ? 9.347 4.929 13.079 1.00 84.75 265 SER A CA 1
ATOM 2157 C C . SER A 1 265 ? 9.935 4.052 11.978 1.00 84.75 265 SER A C 1
ATOM 2159 O O . SER A 1 265 ? 9.844 4.426 10.815 1.00 84.75 265 SER A O 1
ATOM 2161 N N . ASP A 1 266 ? 10.421 2.855 12.317 1.00 85.12 266 ASP A N 1
ATOM 2162 C CA . ASP A 1 266 ? 10.974 1.902 11.349 1.00 85.12 266 ASP A CA 1
ATOM 2163 C C . ASP A 1 266 ? 9.937 1.517 10.291 1.00 85.12 266 ASP A C 1
ATOM 2165 O O . ASP A 1 266 ? 10.202 1.600 9.092 1.00 85.12 266 ASP A O 1
ATOM 2169 N N . LEU A 1 267 ? 8.721 1.155 10.711 1.00 88.50 267 LEU A N 1
ATOM 2170 C CA . LEU A 1 267 ? 7.642 0.839 9.781 1.00 88.50 267 LEU A CA 1
ATOM 2171 C C . LEU A 1 267 ? 7.235 2.054 8.939 1.00 88.50 267 LEU A C 1
ATOM 2173 O O . LEU A 1 267 ? 6.991 1.915 7.742 1.00 88.50 267 LEU A O 1
ATOM 2177 N N . PHE A 1 268 ? 7.149 3.242 9.534 1.00 89.00 268 PHE A N 1
ATOM 2178 C CA . PHE A 1 268 ? 6.811 4.453 8.790 1.00 89.00 268 PHE A CA 1
ATOM 2179 C C . PHE A 1 268 ? 7.859 4.768 7.714 1.00 89.00 268 PHE A C 1
ATOM 2181 O O . PHE A 1 268 ? 7.497 4.964 6.552 1.00 89.00 268 PHE A O 1
ATOM 2188 N N . LEU A 1 269 ? 9.143 4.742 8.076 1.00 86.00 269 LEU A N 1
ATOM 2189 C CA . LEU A 1 269 ? 10.268 4.954 7.164 1.00 86.00 269 LEU A CA 1
ATOM 2190 C C . LEU A 1 269 ? 10.327 3.886 6.075 1.00 86.00 269 LEU A C 1
ATOM 2192 O O . LEU A 1 269 ? 10.562 4.212 4.909 1.00 86.00 269 LEU A O 1
ATOM 2196 N N . GLN A 1 270 ? 10.047 2.631 6.422 1.00 87.94 270 GLN A N 1
ATOM 2197 C CA . GLN A 1 270 ? 9.940 1.535 5.466 1.00 87.94 270 GLN A CA 1
ATOM 2198 C C . GLN A 1 270 ? 8.852 1.818 4.424 1.00 87.94 270 GLN A C 1
ATOM 2200 O O . GLN A 1 270 ? 9.113 1.715 3.227 1.00 87.94 270 GLN A O 1
ATOM 2205 N N . ILE A 1 271 ? 7.649 2.222 4.844 1.00 90.88 271 ILE A N 1
ATOM 2206 C CA . ILE A 1 271 ? 6.559 2.539 3.909 1.00 90.88 271 ILE A CA 1
ATOM 2207 C C . ILE A 1 271 ? 6.877 3.786 3.085 1.00 90.88 271 ILE A C 1
ATOM 2209 O O . ILE A 1 271 ? 6.662 3.777 1.875 1.00 90.88 271 ILE A O 1
ATOM 2213 N N . LEU A 1 272 ? 7.440 4.831 3.691 1.00 87.75 272 LEU A N 1
ATOM 2214 C CA . LEU A 1 272 ? 7.852 6.037 2.974 1.00 87.75 272 LEU A CA 1
ATOM 2215 C C . LEU A 1 272 ? 8.886 5.729 1.882 1.00 87.75 272 LEU A C 1
ATOM 2217 O O . LEU A 1 272 ? 8.762 6.209 0.753 1.00 87.75 272 LEU A O 1
ATOM 2221 N N . SER A 1 273 ? 9.878 4.902 2.207 1.00 85.00 273 SER A N 1
ATOM 2222 C CA . SER A 1 273 ? 10.911 4.450 1.269 1.00 85.00 273 SER A CA 1
ATOM 2223 C C . SER A 1 273 ? 10.317 3.572 0.185 1.00 85.00 273 SER A C 1
ATOM 2225 O O . SER A 1 273 ? 10.637 3.731 -0.996 1.00 85.00 273 SER A O 1
ATOM 2227 N N . ALA A 1 274 ? 9.417 2.667 0.574 1.00 86.06 274 ALA A N 1
ATOM 2228 C CA . ALA A 1 274 ? 8.766 1.773 -0.357 1.00 86.06 274 ALA A CA 1
ATOM 2229 C C . ALA A 1 274 ? 7.943 2.545 -1.384 1.00 86.06 274 ALA A C 1
ATOM 2231 O O . ALA A 1 274 ? 8.138 2.337 -2.578 1.00 86.06 274 ALA A O 1
ATOM 2232 N N . VAL A 1 275 ? 7.113 3.486 -0.934 1.00 87.88 275 VAL A N 1
ATOM 2233 C CA . VAL A 1 275 ? 6.311 4.339 -1.817 1.00 87.88 275 VAL A CA 1
ATOM 2234 C C . VAL A 1 275 ? 7.212 5.184 -2.712 1.00 87.88 275 VAL A C 1
ATOM 2236 O O . VAL A 1 275 ? 7.085 5.106 -3.928 1.00 87.88 275 VAL A O 1
ATOM 2239 N N . SER A 1 276 ? 8.172 5.916 -2.140 1.00 82.88 276 SER A N 1
ATOM 2240 C CA . SER A 1 276 ? 9.040 6.830 -2.905 1.00 82.88 276 SER A CA 1
ATOM 2241 C C . SER A 1 276 ? 9.853 6.136 -4.003 1.00 82.88 276 SER A C 1
ATOM 2243 O O . SER A 1 276 ? 10.138 6.743 -5.027 1.00 82.88 276 SER A O 1
ATOM 2245 N N . SER A 1 277 ? 10.223 4.868 -3.809 1.00 78.19 277 SER A N 1
ATOM 2246 C CA . SER A 1 277 ? 10.982 4.088 -4.803 1.00 78.19 277 SER A CA 1
ATOM 2247 C C . SER A 1 277 ? 10.111 3.391 -5.856 1.00 78.19 277 SER A C 1
ATOM 2249 O O . SER A 1 277 ? 10.653 2.820 -6.798 1.00 78.19 277 SER A O 1
ATOM 2251 N N . ARG A 1 278 ? 8.780 3.399 -5.702 1.00 80.06 278 ARG A N 1
ATOM 2252 C CA . ARG A 1 278 ? 7.830 2.639 -6.544 1.00 80.06 278 ARG A CA 1
ATOM 2253 C C . ARG A 1 278 ? 6.772 3.502 -7.215 1.00 80.06 278 ARG A C 1
ATOM 2255 O O . ARG A 1 278 ? 6.002 2.993 -8.028 1.00 80.06 278 ARG A O 1
ATOM 2262 N N . THR A 1 279 ? 6.680 4.775 -6.847 1.00 86.44 279 THR A N 1
ATOM 2263 C CA . THR A 1 279 ? 5.783 5.711 -7.513 1.00 86.44 279 THR A CA 1
ATOM 2264 C C . THR A 1 279 ? 6.291 6.005 -8.912 1.00 86.44 279 THR A C 1
ATOM 2266 O O . THR A 1 279 ? 7.431 6.430 -9.086 1.00 86.44 279 THR A O 1
ATOM 2269 N N . LEU A 1 280 ? 5.417 5.811 -9.890 1.00 83.69 280 LEU A N 1
ATOM 2270 C CA . LEU A 1 280 ? 5.606 6.249 -11.259 1.00 83.69 280 LEU A CA 1
ATOM 2271 C C . LEU A 1 280 ? 4.706 7.443 -11.552 1.00 83.69 280 LEU A C 1
ATOM 2273 O O . LEU A 1 280 ? 3.593 7.546 -11.036 1.00 83.69 280 LEU A O 1
ATOM 2277 N N . GLU A 1 281 ? 5.192 8.307 -12.429 1.00 83.38 281 GLU A N 1
ATOM 2278 C CA . GLU A 1 281 ? 4.409 9.357 -13.064 1.00 83.38 281 GLU A CA 1
ATOM 2279 C C . GLU A 1 281 ? 3.750 8.768 -14.311 1.00 83.38 281 GLU A C 1
ATOM 2281 O O . GLU A 1 281 ? 4.413 8.517 -15.318 1.00 83.38 281 GLU A O 1
ATOM 2286 N N . ILE A 1 282 ? 2.451 8.480 -14.220 1.00 80.12 282 ILE A N 1
ATOM 2287 C CA . ILE A 1 282 ? 1.699 7.845 -15.308 1.00 80.12 282 ILE A CA 1
ATOM 2288 C C . ILE A 1 282 ? 0.731 8.876 -15.896 1.00 80.12 282 ILE A C 1
ATOM 2290 O O . ILE A 1 282 ? -0.103 9.408 -15.157 1.00 80.12 282 ILE A O 1
ATOM 2294 N N . PRO A 1 283 ? 0.825 9.182 -17.205 1.00 77.56 283 PRO A N 1
ATOM 2295 C CA . PRO A 1 283 ? -0.153 10.025 -17.873 1.00 77.56 283 PRO A CA 1
ATOM 2296 C C . PRO A 1 283 ? -1.568 9.453 -17.752 1.00 77.56 283 PRO A C 1
ATOM 2298 O O . PRO A 1 283 ? -1.794 8.261 -17.936 1.00 77.56 283 PRO A O 1
ATOM 2301 N N . ARG A 1 284 ? -2.539 10.319 -17.493 1.00 78.75 284 ARG A N 1
ATOM 2302 C CA . ARG A 1 284 ? -3.965 10.014 -17.516 1.00 78.75 284 ARG A CA 1
ATOM 2303 C C . ARG A 1 284 ? -4.639 10.968 -18.483 1.00 78.75 284 ARG A C 1
ATOM 2305 O O . ARG A 1 284 ? -4.461 12.182 -18.381 1.00 78.75 284 ARG A O 1
ATOM 2312 N N . GLN A 1 285 ? -5.411 10.417 -19.411 1.00 74.50 285 GLN A N 1
ATOM 2313 C CA . GLN A 1 285 ? -6.209 11.224 -20.321 1.00 74.50 285 GLN A CA 1
ATOM 2314 C C . GLN A 1 285 ? -7.275 11.991 -19.532 1.00 74.50 285 GLN A C 1
ATOM 2316 O O . GLN A 1 285 ? -7.906 11.451 -18.616 1.00 74.50 285 GLN A O 1
ATOM 2321 N N . VAL A 1 286 ? -7.443 13.269 -19.855 1.00 77.62 286 VAL A N 1
ATOM 2322 C CA . VAL A 1 286 ? -8.541 14.069 -19.318 1.00 77.62 286 VAL A CA 1
ATOM 2323 C C . VAL A 1 286 ? -9.730 13.883 -20.248 1.00 77.62 286 VAL A C 1
ATOM 2325 O O . VAL A 1 286 ? -9.666 14.266 -21.414 1.00 77.62 286 VAL A O 1
ATOM 2328 N N . ASP A 1 287 ? -10.811 13.288 -19.742 1.00 65.31 287 ASP A N 1
ATOM 2329 C CA . ASP A 1 287 ? -12.076 13.230 -20.472 1.00 65.31 287 ASP A CA 1
ATOM 2330 C C . ASP A 1 287 ? -12.600 14.663 -20.635 1.00 65.31 287 ASP A C 1
ATOM 2332 O O . ASP A 1 287 ? -13.179 15.252 -19.719 1.00 65.31 287 ASP A O 1
ATOM 2336 N N . ASN A 1 288 ? -12.353 15.260 -21.797 1.00 55.31 288 ASN A N 1
ATOM 2337 C CA . ASN A 1 288 ? -12.980 16.517 -22.159 1.00 55.31 288 ASN A CA 1
ATOM 2338 C C . ASN A 1 288 ? -14.423 16.203 -22.588 1.00 55.31 288 ASN A C 1
ATOM 2340 O O . ASN A 1 288 ? -14.657 15.723 -23.692 1.00 55.31 288 ASN A O 1
ATOM 2344 N N . ASP A 1 289 ? -15.404 16.545 -21.744 1.00 53.78 289 ASP A N 1
ATOM 2345 C CA . ASP A 1 289 ? -16.857 16.537 -22.036 1.00 53.78 289 ASP A CA 1
ATOM 2346 C C . ASP A 1 289 ? -17.264 17.483 -23.200 1.00 53.78 289 ASP A C 1
ATOM 2348 O O . ASP A 1 289 ? -18.433 17.818 -23.391 1.00 53.78 289 ASP A O 1
ATOM 2352 N N . SER A 1 290 ? -16.302 17.978 -23.976 1.00 51.41 290 SER A N 1
ATOM 2353 C CA . SER A 1 290 ? -16.497 18.911 -25.080 1.00 51.41 290 SER A CA 1
ATOM 2354 C C . SER A 1 290 ? -16.027 18.245 -26.364 1.00 51.41 290 SER A C 1
ATOM 2356 O O . SER A 1 290 ? -14.931 17.706 -26.394 1.00 51.41 290 SER A O 1
ATOM 2358 N N . GLU A 1 291 ? -16.862 18.305 -27.402 1.00 52.16 291 GLU A N 1
ATOM 2359 C CA . GLU A 1 291 ? -16.732 17.720 -28.748 1.00 52.16 291 GLU A CA 1
ATOM 2360 C C . GLU A 1 291 ? -15.471 18.159 -29.537 1.00 52.16 291 GLU A C 1
ATOM 2362 O O . GLU A 1 291 ? -15.553 18.666 -30.657 1.00 52.16 291 GLU A O 1
ATOM 2367 N N . GLY A 1 292 ? -14.286 17.985 -28.964 1.00 50.09 292 GLY A N 1
ATOM 2368 C CA . GLY A 1 292 ? -12.995 18.224 -29.583 1.00 50.09 292 GLY A CA 1
ATOM 2369 C C . GLY A 1 292 ? -12.043 17.104 -29.194 1.00 50.09 292 GLY A C 1
ATOM 2370 O O . GLY A 1 292 ? -11.975 16.725 -28.030 1.00 50.09 292 GLY A O 1
ATOM 2371 N N . GLU A 1 293 ? -11.330 16.572 -30.183 1.00 52.84 293 GLU A N 1
ATOM 2372 C CA . GLU A 1 293 ? -10.207 15.646 -30.018 1.00 52.84 293 GLU A CA 1
ATOM 2373 C C . GLU A 1 293 ? -9.137 16.305 -29.124 1.00 52.84 293 GLU A C 1
ATOM 2375 O O . GLU A 1 293 ? -8.249 17.007 -29.601 1.00 52.84 293 GLU A O 1
ATOM 2380 N N . GLY A 1 294 ? -9.288 16.185 -27.805 1.00 52.75 294 GLY A N 1
ATOM 2381 C CA . GLY A 1 294 ? -8.372 16.756 -26.828 1.00 52.75 294 GLY A CA 1
ATOM 2382 C C . GLY A 1 294 ? -7.282 15.756 -26.470 1.00 52.75 294 GLY A C 1
ATOM 2383 O O . GLY A 1 294 ? -7.552 14.794 -25.756 1.00 52.75 294 GLY A O 1
ATOM 2384 N N . ASP A 1 295 ? -6.054 16.023 -26.914 1.00 59.56 295 ASP A N 1
ATOM 2385 C CA . ASP A 1 295 ? -4.816 15.366 -26.463 1.00 59.56 295 ASP A CA 1
ATOM 2386 C C . ASP A 1 295 ? -4.365 15.890 -25.075 1.00 59.56 295 ASP A C 1
ATOM 2388 O O . ASP A 1 295 ? -3.170 16.023 -24.802 1.00 59.56 295 ASP A O 1
ATOM 2392 N N . ASP A 1 296 ? -5.305 16.252 -24.197 1.00 70.62 296 ASP A N 1
ATOM 2393 C CA . ASP A 1 296 ? -4.977 16.768 -22.869 1.00 70.62 296 ASP A CA 1
ATOM 2394 C C . ASP A 1 296 ? -4.725 15.606 -21.902 1.00 70.62 296 ASP A C 1
ATOM 2396 O O . ASP A 1 296 ? -5.566 14.723 -21.701 1.00 70.62 296 ASP A O 1
ATOM 2400 N N . PHE A 1 297 ? -3.556 15.630 -21.263 1.00 73.50 297 PHE A N 1
ATOM 2401 C CA . PHE A 1 297 ? -3.147 14.638 -20.277 1.00 73.50 297 PHE A CA 1
ATOM 2402 C C . PHE A 1 297 ? -2.758 15.319 -18.967 1.00 73.50 297 PHE A C 1
ATOM 2404 O O . PHE A 1 297 ? -2.111 16.368 -18.953 1.00 73.50 297 PHE A O 1
ATOM 2411 N N . THR A 1 298 ? -3.114 14.689 -17.854 1.00 81.06 298 THR A N 1
ATOM 2412 C CA . THR A 1 298 ? -2.544 14.975 -16.531 1.00 81.06 298 THR A CA 1
ATOM 2413 C C . THR A 1 298 ? -1.574 13.868 -16.146 1.00 81.06 298 THR A C 1
ATOM 2415 O O . THR A 1 298 ? -1.611 12.790 -16.726 1.00 81.06 298 THR A O 1
ATOM 2418 N N . ILE A 1 299 ? -0.705 14.108 -15.169 1.00 82.44 299 ILE A N 1
ATOM 2419 C CA . ILE A 1 299 ? 0.199 13.084 -14.637 1.00 82.44 299 ILE A CA 1
ATOM 2420 C C . ILE A 1 299 ? -0.300 12.702 -13.249 1.00 82.44 299 ILE A C 1
ATOM 2422 O O . ILE A 1 299 ? -0.466 13.580 -12.406 1.00 82.44 299 ILE A O 1
ATOM 2426 N N . ASP A 1 300 ? -0.522 11.410 -13.025 1.00 84.25 300 ASP A N 1
ATOM 2427 C CA . ASP A 1 300 ? -0.899 10.880 -11.718 1.00 84.25 300 ASP A CA 1
ATOM 2428 C C . ASP A 1 300 ? 0.316 10.198 -11.066 1.00 84.25 300 ASP A C 1
ATOM 2430 O O . ASP A 1 300 ? 0.926 9.296 -11.657 1.00 84.25 300 ASP A O 1
ATOM 2434 N N . VAL A 1 301 ? 0.621 10.548 -9.812 1.00 87.38 301 VAL A N 1
ATOM 2435 C CA . VAL A 1 301 ? 1.571 9.778 -8.994 1.00 87.38 301 VAL A CA 1
ATOM 2436 C C . VAL A 1 301 ? 0.926 8.449 -8.599 1.00 87.38 301 VAL A C 1
ATOM 2438 O O . VAL A 1 301 ? -0.068 8.403 -7.867 1.00 87.38 301 VAL A O 1
ATOM 2441 N N . THR A 1 302 ? 1.498 7.354 -9.094 1.00 87.12 302 THR A N 1
ATOM 2442 C CA . THR A 1 302 ? 0.837 6.047 -9.113 1.00 87.12 302 THR A CA 1
ATOM 2443 C C . THR A 1 302 ? 1.767 4.934 -8.638 1.00 87.12 302 THR A C 1
ATOM 2445 O O . THR A 1 302 ? 2.891 4.801 -9.112 1.00 87.12 302 THR A O 1
ATOM 2448 N N . LEU A 1 303 ? 1.289 4.088 -7.726 1.00 88.44 303 LEU A N 1
ATOM 2449 C CA . LEU A 1 303 ? 1.940 2.830 -7.362 1.00 88.44 303 LEU A CA 1
ATOM 2450 C C . LEU A 1 303 ? 1.411 1.700 -8.235 1.00 88.44 303 LEU A C 1
ATOM 2452 O O . LEU A 1 303 ? 0.201 1.531 -8.400 1.00 88.44 303 LEU A O 1
ATOM 2456 N N . VAL A 1 304 ? 2.325 0.881 -8.739 1.00 84.94 304 VAL A N 1
ATOM 2457 C CA . VAL A 1 304 ? 1.998 -0.247 -9.608 1.00 84.94 304 VAL A CA 1
ATOM 2458 C C . VAL A 1 304 ? 2.507 -1.529 -8.939 1.00 84.94 304 VAL A C 1
ATOM 2460 O O . VAL A 1 304 ? 3.686 -1.849 -9.074 1.00 84.94 304 VAL A O 1
ATOM 2463 N N . PRO A 1 305 ? 1.653 -2.280 -8.212 1.00 82.25 305 PRO A N 1
ATOM 2464 C CA . PRO A 1 305 ? 2.091 -3.338 -7.292 1.00 82.25 305 PRO A CA 1
ATOM 2465 C C . PRO A 1 305 ? 3.009 -4.421 -7.871 1.00 82.25 305 PRO A C 1
ATOM 2467 O O . PRO A 1 305 ? 3.809 -5.007 -7.148 1.00 82.25 305 PRO A O 1
ATOM 2470 N N . ILE A 1 306 ? 2.893 -4.721 -9.168 1.00 77.12 306 ILE A N 1
ATOM 2471 C CA . ILE A 1 306 ? 3.735 -5.728 -9.827 1.00 77.12 306 ILE A CA 1
ATOM 2472 C C . ILE A 1 306 ? 5.159 -5.227 -10.109 1.00 77.12 306 ILE A C 1
ATOM 2474 O O . ILE A 1 306 ? 6.072 -6.038 -10.269 1.00 77.12 306 ILE A O 1
ATOM 2478 N N . LEU A 1 307 ? 5.369 -3.908 -10.161 1.00 72.44 307 LEU A N 1
ATOM 2479 C CA . LEU A 1 307 ? 6.671 -3.310 -10.473 1.00 72.44 307 LEU A CA 1
ATOM 2480 C C . LEU A 1 307 ? 7.666 -3.392 -9.326 1.00 72.44 307 LEU A C 1
ATOM 2482 O O . LEU A 1 307 ? 8.865 -3.277 -9.569 1.00 72.44 307 LEU A O 1
ATOM 2486 N N . ASP A 1 308 ? 7.193 -3.710 -8.123 1.00 66.12 308 ASP A N 1
ATOM 2487 C CA . ASP A 1 308 ? 8.015 -4.156 -6.997 1.00 66.12 308 ASP A CA 1
ATOM 2488 C C . ASP A 1 308 ? 8.917 -5.343 -7.369 1.00 66.12 308 ASP A C 1
ATOM 2490 O O . ASP A 1 308 ? 9.925 -5.588 -6.709 1.00 66.12 308 ASP A O 1
ATOM 2494 N N . PHE A 1 309 ? 8.551 -6.078 -8.421 1.00 71.69 309 PHE A N 1
ATOM 2495 C CA . PHE A 1 309 ? 9.250 -7.261 -8.898 1.00 71.69 309 PHE A CA 1
ATOM 2496 C C . PHE A 1 309 ? 9.882 -7.060 -10.277 1.00 71.69 309 PHE A C 1
ATOM 2498 O O . PHE A 1 309 ? 10.416 -8.014 -10.825 1.00 71.69 309 PHE A O 1
ATOM 2505 N N . VAL A 1 310 ? 9.834 -5.873 -10.886 1.00 69.62 310 VAL A N 1
ATOM 2506 C CA . VAL A 1 310 ? 10.524 -5.621 -12.165 1.00 69.62 310 VAL A CA 1
ATOM 2507 C C . VAL A 1 310 ? 11.935 -5.113 -11.876 1.00 69.62 310 VAL A C 1
ATOM 2509 O O . VAL A 1 310 ? 12.144 -4.328 -10.959 1.00 69.62 310 VAL A O 1
ATOM 2512 N N . ASN A 1 311 ? 12.927 -5.589 -12.632 1.00 64.25 311 ASN A N 1
ATOM 2513 C CA . ASN A 1 311 ? 14.300 -5.117 -12.479 1.00 64.25 311 ASN A CA 1
ATOM 2514 C C . ASN A 1 311 ? 14.431 -3.673 -12.993 1.00 64.25 311 ASN A C 1
ATOM 2516 O O . ASN A 1 311 ? 14.261 -3.440 -14.188 1.00 64.25 311 ASN A O 1
ATOM 2520 N N . HIS A 1 312 ? 14.795 -2.741 -12.112 1.00 55.88 312 HIS A N 1
ATOM 2521 C CA . HIS A 1 312 ? 15.038 -1.325 -12.426 1.00 55.88 312 HIS A CA 1
ATOM 2522 C C . HIS A 1 312 ? 16.538 -1.047 -12.630 1.00 55.88 312 HIS A C 1
ATOM 2524 O O . HIS A 1 312 ? 17.103 -0.138 -12.025 1.00 55.88 312 HIS A O 1
ATOM 2530 N N . ASP A 1 313 ? 17.228 -1.866 -13.433 1.00 56.19 313 ASP A N 1
ATOM 2531 C CA . ASP A 1 313 ? 18.636 -1.606 -13.764 1.00 56.19 313 ASP A CA 1
ATOM 2532 C C . ASP A 1 313 ? 18.728 -0.356 -14.656 1.00 56.19 313 ASP A C 1
ATOM 2534 O O . ASP A 1 313 ? 18.569 -0.422 -15.876 1.00 56.19 313 ASP A O 1
ATOM 2538 N N . ASN A 1 314 ? 19.018 0.786 -14.027 1.00 54.28 314 ASN A N 1
ATOM 2539 C CA . ASN A 1 314 ? 19.161 2.089 -14.683 1.00 54.28 314 ASN A CA 1
ATOM 2540 C C . ASN A 1 314 ? 20.294 2.135 -15.725 1.00 54.28 314 ASN A C 1
ATOM 2542 O O . ASN A 1 314 ? 20.365 3.080 -16.510 1.00 54.28 314 ASN A O 1
ATOM 2546 N N . ILE A 1 315 ? 21.198 1.148 -15.737 1.00 55.91 315 ILE A N 1
ATOM 2547 C CA . ILE A 1 315 ? 22.311 1.063 -16.692 1.00 55.91 315 ILE A CA 1
ATOM 2548 C C . ILE A 1 315 ? 21.912 0.218 -17.908 1.00 55.91 315 ILE A C 1
ATOM 2550 O O . ILE A 1 315 ? 22.376 0.476 -19.020 1.00 55.91 315 ILE A O 1
ATOM 2554 N N . LYS A 1 316 ? 21.051 -0.788 -17.723 1.00 60.03 316 LYS A N 1
ATOM 2555 C CA . LYS A 1 316 ? 20.611 -1.713 -18.777 1.00 60.03 316 LYS A CA 1
ATOM 2556 C C . LYS A 1 316 ? 19.115 -1.582 -19.031 1.00 60.03 316 LYS A C 1
ATOM 2558 O O . LYS A 1 316 ? 18.351 -2.521 -18.820 1.00 60.03 316 LYS A O 1
ATOM 2563 N N . LEU A 1 317 ? 18.724 -0.420 -19.547 1.00 60.38 317 LEU A N 1
ATOM 2564 C CA . LEU A 1 317 ? 17.364 -0.170 -20.011 1.00 60.38 317 LEU A CA 1
ATOM 2565 C C . LEU A 1 317 ? 17.074 -1.041 -21.239 1.00 60.38 317 LEU A C 1
ATOM 2567 O O . LEU A 1 317 ? 17.574 -0.789 -22.334 1.00 60.38 317 LEU A O 1
ATOM 2571 N N . ASN A 1 318 ? 16.296 -2.098 -21.039 1.00 70.44 318 ASN A N 1
ATOM 2572 C CA . ASN A 1 318 ? 15.798 -2.972 -22.100 1.00 70.44 318 ASN A CA 1
ATOM 2573 C C . ASN A 1 318 ? 14.265 -3.028 -22.136 1.00 70.44 318 ASN A C 1
ATOM 2575 O O . ASN A 1 318 ? 13.706 -3.807 -22.899 1.00 70.44 318 ASN A O 1
ATOM 2579 N N . SER A 1 319 ? 13.579 -2.244 -21.303 1.00 76.56 319 SER A N 1
ATOM 2580 C CA . SER A 1 319 ? 12.121 -2.189 -21.265 1.00 76.56 319 SER A CA 1
ATOM 2581 C C . SER A 1 319 ? 11.620 -0.784 -20.954 1.00 76.56 319 SER A C 1
ATOM 2583 O O . SER A 1 319 ? 12.344 0.019 -20.365 1.00 76.56 319 SER A O 1
ATOM 2585 N N . PHE A 1 320 ? 10.394 -0.489 -21.378 1.00 79.00 320 PHE A N 1
ATOM 2586 C CA . PHE A 1 320 ? 9.737 0.797 -21.166 1.00 79.00 320 PHE A CA 1
ATOM 2587 C C . PHE A 1 320 ? 8.237 0.613 -20.924 1.00 79.00 320 PHE A C 1
ATOM 2589 O O . PHE A 1 320 ? 7.645 -0.400 -21.311 1.00 79.00 320 PHE A O 1
ATOM 2596 N N . PHE A 1 321 ? 7.636 1.602 -20.263 1.00 80.31 321 PHE A N 1
ATOM 2597 C CA . PHE A 1 321 ? 6.197 1.659 -20.034 1.00 80.31 321 PHE A CA 1
ATOM 2598 C C . PHE A 1 321 ? 5.498 2.404 -21.164 1.00 80.31 321 PHE A C 1
ATOM 2600 O O . PHE A 1 321 ? 6.003 3.404 -21.670 1.00 80.31 321 PHE A O 1
ATOM 2607 N N . ASP A 1 322 ? 4.320 1.916 -21.521 1.00 82.56 322 ASP A N 1
ATOM 2608 C CA . ASP A 1 322 ? 3.406 2.520 -22.481 1.00 82.56 322 ASP A CA 1
ATOM 2609 C C . ASP A 1 322 ? 1.972 2.430 -21.936 1.00 82.56 322 ASP A C 1
ATOM 2611 O O . ASP A 1 322 ? 1.713 1.692 -20.979 1.00 82.56 322 ASP A O 1
ATOM 2615 N N . ILE A 1 323 ? 1.043 3.174 -22.530 1.00 83.44 323 ILE A N 1
ATOM 2616 C CA . ILE A 1 323 ? -0.370 3.176 -22.141 1.00 83.44 323 ILE A CA 1
ATOM 2617 C C . ILE A 1 323 ? -1.212 2.744 -23.334 1.00 83.44 323 ILE A C 1
ATOM 2619 O O . ILE A 1 323 ? -1.144 3.336 -24.413 1.00 83.44 323 ILE A O 1
ATOM 2623 N N . ASP A 1 324 ? -2.045 1.728 -23.126 1.00 85.06 324 ASP A N 1
ATOM 2624 C CA . ASP A 1 324 ? -3.097 1.398 -24.076 1.00 85.06 324 ASP A CA 1
ATOM 2625 C C . ASP A 1 324 ? -4.164 2.497 -24.054 1.00 85.06 324 ASP A C 1
ATOM 2627 O O . ASP A 1 324 ? -4.829 2.697 -23.043 1.00 85.06 324 ASP A O 1
ATOM 2631 N N . ARG A 1 325 ? -4.345 3.220 -25.160 1.00 80.56 325 ARG A N 1
ATOM 2632 C CA . ARG A 1 325 ? -5.295 4.343 -25.219 1.00 80.56 325 ARG A CA 1
ATOM 2633 C C . ARG A 1 325 ? -6.757 3.905 -25.205 1.00 80.56 325 ARG A C 1
ATOM 2635 O O . ARG A 1 325 ? -7.617 4.715 -24.880 1.00 80.56 325 ARG A O 1
ATOM 2642 N N . GLU A 1 326 ? -7.057 2.661 -25.573 1.00 84.00 326 GLU A N 1
ATOM 2643 C CA . GLU A 1 326 ? -8.437 2.170 -25.575 1.00 84.00 326 GLU A CA 1
ATOM 2644 C C . GLU A 1 326 ? -8.871 1.736 -24.173 1.00 84.00 326 GLU A C 1
ATOM 2646 O O . GLU A 1 326 ? -10.028 1.926 -23.794 1.00 84.00 326 GLU A O 1
ATOM 2651 N N . THR A 1 327 ? -7.950 1.165 -23.390 1.00 86.12 327 THR A N 1
ATOM 2652 C CA . THR A 1 327 ? -8.262 0.600 -22.066 1.00 86.12 327 THR A CA 1
ATOM 2653 C C . THR A 1 327 ? -7.682 1.384 -20.888 1.00 86.12 327 THR A C 1
ATOM 2655 O O . THR A 1 327 ? -8.102 1.164 -19.752 1.00 86.12 327 THR A O 1
ATOM 2658 N N . ASN A 1 328 ? -6.758 2.316 -21.138 1.00 82.56 328 ASN A N 1
ATOM 2659 C CA . ASN A 1 328 ? -5.884 2.973 -20.155 1.00 82.56 328 ASN A CA 1
ATOM 2660 C C . ASN A 1 328 ? -4.969 2.012 -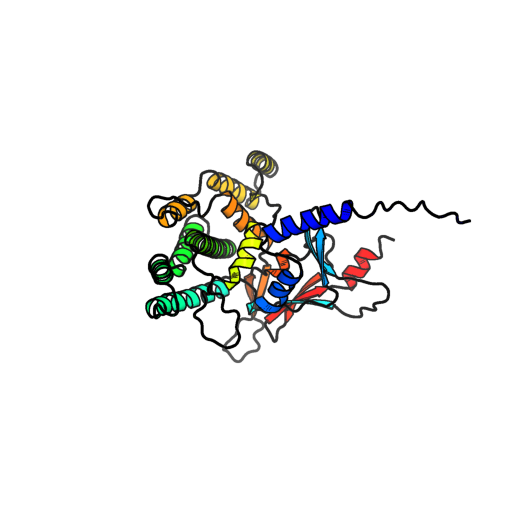19.371 1.00 82.56 328 ASN A C 1
ATOM 2662 O O . ASN A 1 328 ? -4.403 2.387 -18.339 1.00 82.56 328 ASN A O 1
ATOM 2666 N N . ASP A 1 329 ? -4.810 0.772 -19.840 1.00 89.19 329 ASP A N 1
ATOM 2667 C CA . ASP A 1 329 ? -3.928 -0.198 -19.198 1.00 89.19 329 ASP A CA 1
ATOM 2668 C C . ASP A 1 329 ? -2.464 0.182 -19.392 1.00 89.19 329 ASP A C 1
ATOM 2670 O O . ASP A 1 329 ? -2.052 0.662 -20.450 1.00 89.19 329 ASP A O 1
ATOM 2674 N N . ILE A 1 330 ? -1.652 -0.107 -18.380 1.00 87.38 330 ILE A N 1
ATOM 2675 C CA . ILE A 1 330 ? -0.211 0.111 -18.454 1.00 87.38 330 ILE A CA 1
ATOM 2676 C C . ILE A 1 330 ? 0.426 -1.131 -19.060 1.00 87.38 330 ILE A C 1
ATOM 2678 O O . ILE A 1 330 ? 0.237 -2.250 -18.573 1.00 87.38 330 ILE A O 1
ATOM 2682 N N . ILE A 1 331 ? 1.218 -0.929 -20.103 1.00 88.31 331 ILE A N 1
ATOM 2683 C CA . ILE A 1 331 ? 1.927 -1.984 -20.814 1.00 88.31 331 ILE A CA 1
ATOM 2684 C C . ILE A 1 331 ? 3.417 -1.853 -20.509 1.00 88.31 331 ILE A C 1
ATOM 2686 O O . ILE A 1 331 ? 4.010 -0.803 -20.737 1.00 88.31 331 ILE A O 1
ATOM 2690 N N . LEU A 1 332 ? 4.045 -2.926 -20.030 1.00 86.88 332 LEU A N 1
ATOM 2691 C CA . LEU A 1 332 ? 5.503 -3.029 -19.984 1.00 86.88 332 LEU A CA 1
ATOM 2692 C C . LEU A 1 332 ? 5.972 -3.743 -21.251 1.00 86.88 332 LEU A C 1
ATOM 2694 O O . LEU A 1 332 ? 5.628 -4.911 -21.457 1.00 86.88 332 LEU A O 1
ATOM 2698 N N . LYS A 1 333 ? 6.770 -3.069 -22.077 1.00 86.38 333 LYS A N 1
ATOM 2699 C CA . LYS A 1 333 ? 7.317 -3.619 -23.323 1.00 86.38 333 LYS A CA 1
ATOM 2700 C C . LYS A 1 333 ? 8.822 -3.817 -23.214 1.00 86.38 333 LYS A C 1
ATOM 2702 O O . LYS A 1 333 ? 9.511 -3.001 -22.613 1.00 86.38 333 LYS A O 1
ATOM 2707 N N . LEU A 1 334 ? 9.329 -4.898 -23.799 1.00 83.81 334 LEU A N 1
ATOM 2708 C CA . LEU A 1 334 ? 10.754 -5.086 -24.052 1.00 83.81 334 LEU A CA 1
ATOM 2709 C C . LEU A 1 334 ? 11.129 -4.328 -25.330 1.00 83.81 334 LEU A C 1
ATOM 2711 O O . LEU A 1 334 ? 10.580 -4.632 -26.390 1.00 83.81 334 LEU A O 1
ATOM 2715 N N . ASP A 1 335 ? 12.088 -3.410 -25.225 1.00 79.88 335 ASP A N 1
ATOM 2716 C CA . ASP A 1 335 ? 12.736 -2.792 -26.381 1.00 79.88 335 ASP A CA 1
ATOM 2717 C C . ASP A 1 335 ? 13.826 -3.739 -26.886 1.00 79.88 335 ASP A C 1
ATOM 2719 O O . ASP A 1 335 ? 14.893 -3.903 -26.276 1.00 79.88 335 ASP A O 1
ATOM 2723 N N . PHE A 1 336 ? 13.533 -4.408 -27.997 1.00 73.06 336 PHE A N 1
ATOM 2724 C CA . PHE A 1 336 ? 14.442 -5.400 -28.550 1.00 73.06 336 PHE A CA 1
ATOM 2725 C C . PHE A 1 336 ? 15.679 -4.765 -29.197 1.00 73.06 336 PHE A C 1
ATOM 2727 O O . PHE A 1 336 ? 16.759 -5.352 -29.132 1.00 73.06 336 PHE A O 1
ATOM 2734 N N . GLU A 1 337 ? 15.569 -3.560 -29.763 1.00 69.88 337 GLU A N 1
ATOM 2735 C CA . GLU A 1 337 ? 16.721 -2.876 -30.358 1.00 69.88 337 GLU A CA 1
ATOM 2736 C C . GLU A 1 337 ? 17.746 -2.472 -29.294 1.00 69.88 337 GLU A C 1
ATOM 2738 O O . GLU A 1 337 ? 18.958 -2.588 -29.512 1.00 69.88 337 GLU A O 1
ATOM 2743 N N . LEU A 1 338 ? 17.275 -2.001 -28.136 1.00 68.00 338 LEU A N 1
ATOM 2744 C CA . LEU A 1 338 ? 18.134 -1.700 -26.989 1.00 68.00 338 LEU A CA 1
ATOM 2745 C C . LEU A 1 338 ? 18.700 -2.972 -26.354 1.00 68.00 338 LEU A C 1
ATOM 2747 O O . LEU A 1 338 ? 19.870 -2.990 -25.958 1.00 68.00 338 LEU A O 1
ATOM 2751 N N . TYR A 1 339 ? 17.910 -4.044 -26.277 1.00 67.19 339 TYR A N 1
ATOM 2752 C CA . TYR A 1 339 ? 18.387 -5.335 -25.786 1.00 67.19 339 TYR A CA 1
ATOM 2753 C C . TYR A 1 339 ? 19.536 -5.886 -26.648 1.00 67.19 339 TYR A C 1
ATOM 2755 O O . TYR A 1 339 ? 20.599 -6.212 -26.113 1.00 67.19 339 TYR A O 1
ATOM 2763 N N . ASP A 1 340 ? 19.361 -5.923 -27.971 1.00 62.94 340 ASP A N 1
ATOM 2764 C CA . ASP A 1 340 ? 20.340 -6.459 -28.925 1.00 62.94 340 ASP A CA 1
ATOM 2765 C C . ASP A 1 340 ? 21.677 -5.691 -28.851 1.00 62.94 340 ASP A C 1
ATOM 2767 O O . ASP A 1 340 ? 22.747 -6.280 -28.666 1.00 62.94 340 ASP A O 1
ATOM 2771 N N . LYS A 1 341 ? 21.624 -4.349 -28.830 1.00 59.56 341 LYS A N 1
ATOM 2772 C CA . LYS A 1 341 ? 22.812 -3.478 -28.698 1.00 59.56 341 LYS A CA 1
ATOM 2773 C C . LYS A 1 341 ? 23.569 -3.675 -27.379 1.00 59.56 341 LYS A C 1
ATOM 2775 O O . LYS A 1 341 ? 24.801 -3.644 -27.367 1.00 59.56 341 LYS A O 1
ATOM 2780 N N . ASN A 1 342 ? 22.857 -3.869 -26.269 1.00 59.12 342 ASN A N 1
ATOM 2781 C CA . ASN A 1 342 ? 23.467 -3.995 -24.942 1.00 59.12 342 ASN A CA 1
ATOM 2782 C C . ASN A 1 342 ? 24.099 -5.373 -24.690 1.00 59.12 342 ASN A C 1
ATOM 2784 O O . ASN A 1 342 ? 25.033 -5.475 -23.886 1.00 59.12 342 ASN A O 1
ATOM 2788 N N . TYR A 1 343 ? 23.612 -6.422 -25.359 1.00 57.53 343 TYR A N 1
ATOM 2789 C CA . TYR A 1 343 ? 24.053 -7.798 -25.121 1.00 57.53 343 TYR A CA 1
ATOM 2790 C C . TYR A 1 343 ? 25.004 -8.348 -26.198 1.00 57.53 343 TYR A C 1
ATOM 2792 O O . TYR A 1 343 ? 25.891 -9.126 -25.844 1.00 57.53 343 TYR A O 1
ATOM 2800 N N . TYR A 1 344 ? 24.934 -7.898 -27.457 1.00 47.75 344 TYR A N 1
ATOM 2801 C CA . TYR A 1 344 ? 25.817 -8.398 -28.529 1.00 47.75 344 TYR A CA 1
ATOM 2802 C C . TYR A 1 344 ? 27.143 -7.637 -28.710 1.00 47.75 344 TYR A C 1
ATOM 2804 O O . TYR A 1 344 ? 28.016 -8.102 -29.441 1.00 47.75 344 TYR A O 1
ATOM 2812 N N . HIS A 1 345 ? 27.371 -6.520 -28.011 1.00 44.75 345 HIS A N 1
ATOM 2813 C CA . HIS A 1 345 ? 28.655 -5.791 -28.054 1.00 44.75 345 HIS A CA 1
ATOM 2814 C C . HIS A 1 345 ? 29.634 -6.126 -26.909 1.00 44.75 345 HIS A C 1
ATOM 2816 O O . HIS A 1 345 ? 30.645 -5.444 -26.740 1.00 44.75 345 HIS A O 1
ATOM 2822 N N . ARG A 1 346 ? 29.373 -7.186 -26.130 1.00 41.34 346 ARG A N 1
ATOM 2823 C CA . ARG A 1 346 ? 30.307 -7.736 -25.121 1.00 41.34 346 ARG A CA 1
ATOM 2824 C C . ARG A 1 346 ? 30.677 -9.208 -25.373 1.00 41.34 346 ARG A C 1
ATOM 2826 O O . ARG A 1 346 ? 30.901 -9.947 -24.415 1.00 41.34 346 ARG A O 1
ATOM 2833 N N . GLY A 1 347 ? 30.715 -9.617 -26.642 1.00 33.69 347 GLY A N 1
ATOM 2834 C CA . GLY A 1 347 ? 31.277 -10.894 -27.099 1.00 33.69 347 GLY A CA 1
ATOM 2835 C C . GLY A 1 347 ? 32.709 -10.738 -27.578 1.00 33.69 347 GLY A C 1
ATOM 2836 O O . GLY A 1 347 ? 32.924 -9.840 -28.422 1.00 33.69 347 GLY A O 1
#

Foldseek 3Di:
DDDDDDDDDPPPPVVVVVVVVLCVLCVLLVHNDPVSVCCLQCPLQVKDADPQWDWDQDPPAGIATDGDDDPPDDDPDWDFGMWGFPLNWDFPVNLVVLLVLLVVLLVVLCVDDCVQAPPLLSVLSVVCSLSVLLVLLLCQQCVVDPDDRLSSVLSNLLSLLLVVVLCVVSVPDQQDPPDDPDPRSGNSSSSCPSLSSNLQSQDFPDPLPDDLVVLVVVCVVDPPPPVSVVVSVVSVCVVVPRPSQVVSQVVRQDDPRHGDNSDHSSSSSSNSRSSVVFWDFQWDDDPDPDPDPDPDTDTTGIGNSCCSRHDPPVVQPQWDWDADPVRRIITIIGNVVSVCVVPVVVD

Mean predicted aligned error: 11.34 Å

InterPro domains:
  IPR046341 SET domain superfamily [SSF82199] (33-318)
  IPR060767 Cytochrome c lysine N-methyltransferase 1-like [PF27829] (251-339)

Organism: Candida boidinii (NCBI:txid5477)

Radius of gyration: 23.87 Å; Cα contacts (8 Å, |Δi|>4): 386; chains: 1; bounding box: 61×82×65 Å

pLDDT: mean 75.68, std 16.19, range [27.19, 97.25]

Solvent-accessible surface area (backbone atoms only — not comparable to full-atom values): 20454 Å² total; per-residue (Å²): 137,86,90,77,90,82,85,80,85,86,79,69,67,65,61,52,53,51,52,51,52,47,44,54,53,35,47,58,32,68,29,79,45,71,66,54,44,51,42,45,43,43,66,73,42,53,32,47,64,33,94,50,54,38,82,44,76,43,97,89,75,43,58,31,55,42,73,66,84,61,95,88,70,85,75,90,62,73,42,70,46,36,38,38,40,54,86,50,41,46,33,71,66,52,53,48,52,45,42,53,50,31,50,53,45,55,58,50,53,80,73,58,58,69,92,80,46,52,68,68,52,45,52,45,47,70,72,56,44,55,51,57,49,22,54,48,37,28,50,45,51,46,69,77,36,86,82,41,73,69,56,50,51,41,12,47,52,52,20,50,49,42,48,48,51,50,31,60,75,71,64,47,76,78,47,68,73,86,54,99,86,66,96,59,86,45,58,65,66,56,84,43,52,59,57,54,34,33,44,74,57,55,89,64,97,41,80,76,73,53,53,71,68,61,50,51,52,52,48,71,73,47,75,83,46,62,71,59,52,54,51,51,55,50,52,55,52,41,74,62,67,40,68,54,48,58,46,54,28,66,76,69,17,62,54,99,89,44,77,42,85,65,63,48,62,68,60,51,38,42,41,49,44,42,48,71,76,48,54,40,83,42,78,39,78,50,87,65,96,51,104,56,95,63,92,47,65,47,74,42,68,28,36,47,76,71,56,78,28,49,75,80,50,87,87,66,64,33,59,49,81,48,69,40,86,89,71,58,22,40,31,37,29,35,40,54,71,47,39,51,60,70,60,66,77,78,117

Nearest PDB structures (foldseek):
  8ceg-assembly1_B  TM=1.995E-01  e=1.779E+00  Homo sapiens
  3wjo-assembly1_A  TM=2.359E-01  e=2.163E+00  Escherichia coli O104:H4 str. 2009EL-2071
  7vvk-assembly1_R  TM=2.129E-01  e=4.967E+00  Homo sapiens
  2azj-assembly1_B  TM=1.893E-01  e=5.752E+00  Saccharolobus solfataricus
  8sly-assembly1_A  TM=1.731E-01  e=3.890E+00  Rattus norvegicus

Sequence (347 aa):
MSADEGLVKIETSGNRKLEEYQRDKFKRLGISNIDSFNKWVKQDLGITVNDRVRIKYSEGSGIGLVYDVSDGFEIRSDVELLRIPHGSVLNIYRFLEVVNELVKFERSVSELSPDKISPEEIEFYVKYKQSEIIKRCIKEIVGVLEAKESLILVGYLIGFIVCLKLREFYKIKDTCGSGIGNSELTNPLCKFNQYLYILQNTIVESINSEDLISLEYYYDLFPGETNFTSQYLFLQEINDEIEFIKFINSEFGEKDGHKIKLIDSDLFLQILSAVSSRTLEIPRQVDNDSEGEGDDFTIDVTLVPILDFVNHDNIKLNSFFDIDRETNDIILKLDFELYDKNYYHRG